Protein AF-A0A9P8JXH3-F1 (afdb_monomer_lite)

Organism: Aureobasidium melanogenum (NCBI:txid46634)

Secondary structure (DSSP, 8-state):
-PPPPPPPPPPGGGT---TT-PPPPP--STT---S----------------SS----HHHHHHHHHHS----S------------------TT-------PPPPPPTT--HHHHHHHHHHHS-GGG---TTTTTS-TT------HHHHHHHHHHHHHHHHHHHHHHHHHHHHHHHHHHHHHHHHHH-TT------S-------TT---S---HHHHHHHHS-PPPPTT-S-SSPPP-SSPPPPS---GGG------S--GGG-SHHHHHHHHHHHHHHHHHHHHHHHHHHT-

Foldseek 3Di:
DDDDDDDDDDDPVVVPDDPVDDDDDDDDDPPPPPPDDDDDPDDDDPPPPPPPDDPDPPVVVVVVVVVDDDDDPDDDDDDDDDDDDDDDPDPPPPPPPPPPPQDDDDVPDDPVVSVVVNVVSPPCVPVPPPPPPPPDVPDDDDDDPVRVVVVVVVVVVVVVVVVVVVVVVVVVVVVVVVVVVVCVVQNPPPPDDPPDDPPPPDDPPDDPDPCPVVVVVVVVDDDPQDPPNPDPDDDDDPDDDDDPDDPPPPPDLQQDPQDPVCDDSVSSSVVSVVVVVVVVVVVVVVCVVVPD

pLDDT: mean 71.61, std 16.85, range [36.94, 96.75]

Structure (mmCIF, N/CA/C/O backbone)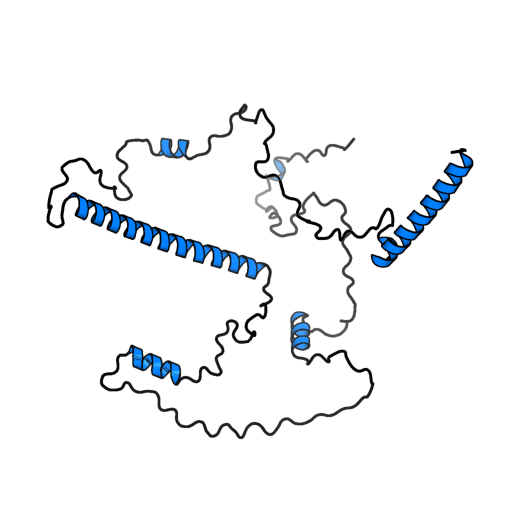:
data_AF-A0A9P8JXH3-F1
#
_entry.id   AF-A0A9P8JXH3-F1
#
loop_
_atom_site.group_PDB
_atom_site.id
_atom_site.type_symbol
_atom_site.label_atom_id
_atom_site.label_alt_id
_atom_site.label_comp_id
_atom_site.label_asym_id
_atom_site.label_entity_id
_atom_site.label_seq_id
_atom_site.pdbx_PDB_ins_code
_atom_site.Cartn_x
_atom_site.Cartn_y
_atom_site.Cartn_z
_atom_site.occupancy
_atom_site.B_iso_or_equiv
_atom_site.auth_seq_id
_atom_site.auth_comp_id
_atom_site.auth_asym_id
_atom_site.auth_atom_id
_atom_site.pdbx_PDB_model_num
ATOM 1 N N . MET A 1 1 ? -34.124 24.855 6.408 1.00 51.47 1 MET A N 1
ATOM 2 C CA . MET A 1 1 ? -33.570 24.903 5.033 1.00 51.47 1 MET A CA 1
ATOM 3 C C . MET A 1 1 ? -32.143 25.421 5.117 1.00 51.47 1 MET A C 1
ATOM 5 O O . MET A 1 1 ? -31.941 26.391 5.839 1.00 51.47 1 MET A O 1
ATOM 9 N N . PRO A 1 2 ? -31.148 24.783 4.482 1.00 60.25 2 PRO A N 1
ATOM 10 C CA . PRO A 1 2 ? -29.769 25.248 4.579 1.00 60.25 2 PRO A CA 1
ATOM 11 C C . PRO A 1 2 ? -29.615 26.565 3.807 1.00 60.25 2 PRO A C 1
ATOM 13 O O . PRO A 1 2 ? -30.020 26.666 2.648 1.00 60.25 2 PRO A O 1
ATOM 16 N N . HIS A 1 3 ? -29.059 27.584 4.461 1.00 58.34 3 HIS A N 1
ATOM 17 C CA . HIS A 1 3 ? -28.807 28.887 3.848 1.00 58.34 3 HIS A CA 1
ATOM 18 C C . HIS A 1 3 ? -27.734 28.755 2.754 1.00 58.34 3 HIS A C 1
ATOM 20 O O . HIS A 1 3 ? -26.642 28.247 3.004 1.00 58.34 3 HIS A O 1
ATOM 26 N N . LYS A 1 4 ? -28.028 29.221 1.533 1.00 69.62 4 LYS A N 1
ATOM 27 C CA . LYS A 1 4 ? -27.034 29.306 0.450 1.00 69.62 4 LYS A CA 1
ATOM 28 C C . LYS A 1 4 ? -26.014 30.399 0.776 1.00 69.62 4 LYS A C 1
ATOM 30 O O . LYS A 1 4 ? -26.376 31.569 0.875 1.00 69.62 4 LYS A O 1
ATOM 35 N N . HIS A 1 5 ? -24.739 30.033 0.872 1.00 75.38 5 HIS A N 1
ATOM 36 C CA . HIS A 1 5 ? -23.645 31.001 0.887 1.00 75.38 5 HIS A CA 1
ATOM 37 C C . HIS A 1 5 ? -23.497 31.635 -0.501 1.00 75.38 5 HIS A C 1
ATOM 39 O O . HIS A 1 5 ? -23.351 30.924 -1.498 1.00 75.38 5 HIS A O 1
ATOM 45 N N . ARG A 1 6 ? -23.522 32.970 -0.572 1.00 66.31 6 ARG A N 1
ATOM 46 C CA . ARG A 1 6 ? -23.110 33.716 -1.768 1.00 66.31 6 ARG A CA 1
ATOM 47 C C . ARG A 1 6 ? -21.602 33.957 -1.686 1.00 66.31 6 ARG A C 1
ATOM 49 O O . ARG A 1 6 ? -21.101 34.326 -0.625 1.00 66.31 6 ARG A O 1
ATOM 56 N N . ARG A 1 7 ? -20.873 33.684 -2.774 1.00 71.06 7 ARG A N 1
ATOM 57 C CA . ARG A 1 7 ? -19.449 34.044 -2.869 1.00 71.06 7 ARG A CA 1
ATOM 58 C C . ARG A 1 7 ? -19.348 35.569 -2.891 1.00 71.06 7 ARG A C 1
ATOM 60 O O . ARG A 1 7 ? -20.243 36.222 -3.415 1.00 71.06 7 ARG A O 1
ATOM 67 N N . LYS A 1 8 ? -18.294 36.112 -2.284 1.00 73.00 8 LYS A N 1
ATOM 68 C CA . LYS A 1 8 ? -18.008 37.547 -2.324 1.00 73.00 8 LYS A CA 1
ATOM 69 C C . LYS A 1 8 ? -17.613 37.906 -3.757 1.00 73.00 8 LYS A C 1
ATOM 71 O O . LYS A 1 8 ? -16.739 37.237 -4.310 1.00 73.00 8 LYS A O 1
ATOM 76 N N . ASP A 1 9 ? -18.287 38.889 -4.343 1.00 67.00 9 ASP A N 1
ATOM 77 C CA . ASP A 1 9 ? -17.974 39.359 -5.689 1.00 67.00 9 ASP A CA 1
ATOM 78 C C . ASP A 1 9 ? -16.576 39.987 -5.688 1.00 67.00 9 ASP A C 1
ATOM 80 O O . ASP A 1 9 ? -16.195 40.688 -4.747 1.00 67.00 9 ASP A O 1
ATOM 84 N N . ILE A 1 10 ? -15.783 39.635 -6.696 1.00 73.00 10 ILE A N 1
ATOM 85 C CA . ILE A 1 10 ? -14.397 40.075 -6.834 1.00 73.00 10 ILE A CA 1
ATOM 86 C C . ILE A 1 10 ? -14.429 41.415 -7.570 1.00 73.00 10 ILE A C 1
ATOM 88 O O . ILE A 1 10 ? -14.921 41.472 -8.697 1.00 73.00 10 ILE A O 1
ATOM 92 N N . ASN A 1 11 ? -13.924 42.479 -6.944 1.00 75.44 11 ASN A N 1
ATOM 93 C CA . ASN A 1 11 ? -13.901 43.807 -7.553 1.00 75.44 11 ASN A CA 1
ATOM 94 C C . ASN A 1 11 ? -12.630 43.979 -8.395 1.00 75.44 11 ASN A C 1
ATOM 96 O O . ASN A 1 11 ? -11.561 43.499 -8.025 1.00 75.44 11 ASN A O 1
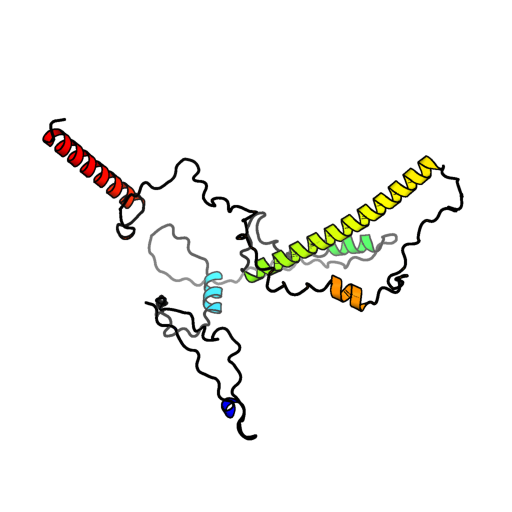ATOM 100 N N . ALA A 1 12 ? -12.728 44.683 -9.527 1.00 70.88 12 ALA A N 1
ATOM 101 C CA . ALA A 1 12 ? -11.587 44.922 -10.419 1.00 70.88 12 ALA A CA 1
ATOM 102 C C . ALA A 1 12 ? -10.461 45.733 -9.745 1.00 70.88 12 ALA A C 1
ATOM 104 O O . ALA A 1 12 ? -9.286 45.555 -10.068 1.00 70.88 12 ALA A O 1
ATOM 105 N N . ASP A 1 13 ? -10.813 46.559 -8.759 1.00 72.25 13 ASP A N 1
ATOM 106 C CA . ASP A 1 13 ? -9.869 47.366 -7.982 1.00 72.25 13 ASP A CA 1
ATOM 107 C C . ASP A 1 13 ? -8.972 46.524 -7.059 1.00 72.25 13 ASP A C 1
ATOM 109 O O . ASP A 1 13 ? -7.884 46.969 -6.702 1.00 72.25 13 ASP A O 1
ATOM 113 N N . ASP A 1 14 ? -9.356 45.277 -6.743 1.00 71.69 14 ASP A N 1
ATOM 114 C CA . ASP A 1 14 ? -8.515 44.356 -5.963 1.00 71.69 14 ASP A CA 1
ATOM 115 C C . ASP A 1 14 ? -7.238 43.948 -6.731 1.00 71.69 14 ASP A C 1
ATOM 117 O O . ASP A 1 14 ? -6.270 43.474 -6.128 1.00 71.69 14 ASP A O 1
ATOM 121 N N . PHE A 1 15 ? -7.221 44.136 -8.058 1.00 73.06 15 PHE A N 1
ATOM 122 C CA . PHE A 1 15 ? -6.098 43.792 -8.937 1.00 73.06 15 PHE A CA 1
ATOM 123 C C . PHE A 1 15 ? -5.310 45.007 -9.446 1.00 73.06 15 PHE A C 1
ATOM 125 O O . PHE A 1 15 ? -4.194 44.832 -9.934 1.00 73.06 15 PHE A O 1
ATOM 132 N N . ASN A 1 16 ? -5.836 46.226 -9.295 1.00 79.25 16 ASN A N 1
ATOM 133 C CA . ASN A 1 16 ? -5.167 47.468 -9.694 1.00 79.25 16 ASN A CA 1
ATOM 134 C C . ASN A 1 16 ? -4.404 48.083 -8.512 1.00 79.25 16 ASN A C 1
ATOM 136 O O . ASN A 1 16 ? -4.711 49.180 -8.044 1.00 79.25 16 ASN A O 1
ATOM 140 N N . LEU A 1 17 ? -3.397 47.366 -8.007 1.00 78.00 17 LEU A N 1
ATOM 141 C CA . LEU A 1 17 ? -2.507 47.920 -6.986 1.00 78.00 17 LEU A CA 1
ATOM 142 C C . LEU A 1 17 ? -1.544 48.947 -7.613 1.00 78.00 17 LEU A C 1
ATOM 144 O O . LEU A 1 17 ? -1.039 48.714 -8.715 1.00 78.00 17 LEU A O 1
ATOM 148 N N . PRO A 1 18 ? -1.255 50.074 -6.931 1.00 83.56 18 PRO A N 1
ATOM 149 C CA . PRO A 1 18 ? -0.260 51.027 -7.406 1.00 83.56 18 PRO A CA 1
ATOM 150 C C . PRO A 1 18 ? 1.116 50.349 -7.499 1.00 83.56 18 PRO A C 1
ATOM 152 O O . PRO A 1 18 ? 1.387 49.417 -6.743 1.00 83.56 18 PRO A O 1
ATOM 155 N N . PRO A 1 19 ? 2.032 50.833 -8.354 1.00 79.62 19 PRO A N 1
ATOM 156 C CA . PRO A 1 19 ? 3.337 50.197 -8.582 1.00 79.62 19 PRO A CA 1
ATOM 157 C C . PRO A 1 19 ? 4.225 50.111 -7.327 1.00 79.62 19 PRO A C 1
ATOM 159 O O . PRO A 1 19 ? 5.214 49.384 -7.313 1.00 79.62 19 PRO A O 1
ATOM 162 N N . THR A 1 20 ? 3.878 50.836 -6.261 1.00 82.38 20 THR A N 1
ATOM 163 C CA . THR A 1 20 ? 4.535 50.786 -4.949 1.00 82.38 20 THR A CA 1
ATOM 164 C C . THR A 1 20 ? 3.971 49.706 -4.015 1.00 82.38 20 THR A C 1
ATOM 166 O O . THR A 1 20 ? 4.609 49.376 -3.016 1.00 82.38 20 THR A O 1
ATOM 169 N N . ALA A 1 21 ? 2.800 49.136 -4.314 1.00 79.88 21 ALA A N 1
ATOM 170 C CA . ALA A 1 21 ? 2.132 48.128 -3.499 1.00 79.88 21 ALA A CA 1
ATOM 171 C C . ALA A 1 21 ? 2.222 46.746 -4.162 1.00 79.88 21 ALA A C 1
ATOM 173 O O . ALA A 1 21 ? 1.583 46.464 -5.171 1.00 79.88 21 ALA A O 1
ATOM 174 N N . VAL A 1 22 ? 3.004 45.850 -3.560 1.00 78.25 22 VAL A N 1
ATOM 175 C CA . VAL A 1 22 ? 3.153 44.468 -4.033 1.00 78.25 22 VAL A CA 1
ATOM 176 C C . VAL A 1 22 ? 2.100 43.577 -3.370 1.00 78.25 22 VAL A C 1
ATOM 178 O O . VAL A 1 22 ? 1.968 43.561 -2.143 1.00 78.25 22 VAL A O 1
ATOM 181 N N . ALA A 1 23 ? 1.356 42.810 -4.171 1.00 78.06 23 ALA A N 1
ATOM 182 C CA . ALA A 1 23 ? 0.373 41.854 -3.666 1.00 78.06 23 ALA A CA 1
ATOM 183 C C . ALA A 1 23 ? 1.033 40.772 -2.789 1.00 78.06 23 ALA A C 1
ATOM 185 O O . ALA A 1 23 ? 2.103 40.247 -3.105 1.00 78.06 23 ALA A O 1
ATOM 186 N N . LYS A 1 24 ? 0.374 40.397 -1.684 1.00 75.88 24 LYS A N 1
ATOM 187 C CA . LYS A 1 24 ? 0.846 39.304 -0.821 1.00 75.88 24 LYS A CA 1
ATOM 188 C C . LYS A 1 24 ? 0.721 37.974 -1.564 1.00 75.88 24 LYS A C 1
ATOM 190 O O . LYS A 1 24 ? -0.357 37.636 -2.048 1.00 75.88 24 LYS A O 1
ATOM 195 N N . ALA A 1 25 ? 1.808 37.206 -1.613 1.00 80.25 25 ALA A N 1
ATOM 196 C CA . ALA A 1 25 ? 1.800 35.875 -2.208 1.00 80.25 25 ALA A CA 1
ATOM 197 C C . ALA A 1 25 ? 0.768 34.967 -1.514 1.00 80.25 25 ALA A C 1
ATOM 199 O O . ALA A 1 25 ? 0.627 34.981 -0.287 1.00 80.25 25 ALA A O 1
ATOM 200 N N . LEU A 1 26 ? 0.057 34.162 -2.306 1.00 71.69 26 LEU A N 1
ATOM 201 C CA . LEU A 1 26 ? -0.882 33.171 -1.786 1.00 71.69 26 LEU A CA 1
ATOM 202 C C . LEU A 1 26 ? -0.142 32.169 -0.880 1.00 71.69 26 LEU A C 1
ATOM 204 O O . LEU A 1 26 ? 0.988 31.783 -1.192 1.00 71.69 26 LEU A O 1
ATOM 208 N N . PRO A 1 27 ? -0.747 31.717 0.233 1.00 74.69 27 PRO A N 1
ATOM 209 C CA . PRO A 1 27 ? -0.092 30.781 1.137 1.00 74.69 27 PRO A CA 1
ATOM 210 C C . PRO A 1 27 ? 0.130 29.429 0.443 1.00 74.69 27 PRO A C 1
ATOM 212 O O . PRO A 1 27 ? -0.800 28.643 0.270 1.00 74.69 27 PRO A O 1
ATOM 215 N N . VAL A 1 28 ? 1.378 29.131 0.076 1.00 63.09 28 VAL A N 1
ATOM 216 C CA . VAL A 1 28 ? 1.782 27.821 -0.452 1.00 63.09 28 VAL A CA 1
ATOM 217 C C . VAL A 1 28 ? 2.234 26.937 0.711 1.00 63.09 28 VAL A C 1
ATOM 219 O O . VAL A 1 28 ? 3.328 27.086 1.248 1.00 63.09 28 VAL A O 1
ATOM 222 N N . GLY A 1 29 ? 1.369 26.020 1.146 1.00 64.69 29 GLY A N 1
ATOM 223 C CA . GLY A 1 29 ? 1.667 25.071 2.224 1.00 64.69 29 GLY A CA 1
ATOM 224 C C . GLY A 1 29 ? 0.415 24.558 2.935 1.00 64.69 29 GLY A C 1
ATOM 225 O O . GLY A 1 29 ? -0.683 25.050 2.704 1.00 64.69 29 GLY A O 1
ATOM 226 N N . LYS A 1 30 ? 0.577 23.569 3.828 1.00 58.31 30 LYS A N 1
ATOM 227 C CA . LYS A 1 30 ? -0.480 22.780 4.521 1.00 58.31 30 LYS A CA 1
ATOM 228 C C . LYS A 1 30 ? -1.507 23.583 5.345 1.00 58.31 30 LYS A C 1
ATOM 230 O O . LYS A 1 30 ? -2.377 22.986 5.971 1.00 58.31 30 LYS A O 1
ATOM 235 N N . ASN A 1 31 ? -1.404 24.906 5.328 1.00 54.22 31 ASN A N 1
ATOM 236 C CA . ASN A 1 31 ? -2.302 25.845 5.984 1.00 54.22 31 ASN A CA 1
ATOM 237 C C . ASN A 1 31 ? -3.054 26.707 4.957 1.00 54.22 31 ASN A C 1
ATOM 239 O O . ASN A 1 31 ? -3.524 27.787 5.306 1.00 54.22 31 ASN A O 1
ATOM 243 N N . ALA A 1 32 ? -3.171 26.257 3.701 1.00 57.50 32 ALA A N 1
ATOM 244 C CA . ALA A 1 32 ? -4.256 26.699 2.838 1.00 57.50 32 ALA A CA 1
ATOM 245 C C . ALA A 1 32 ? -5.547 26.401 3.605 1.00 57.50 32 ALA A C 1
ATOM 247 O O . ALA A 1 32 ? -5.910 25.239 3.776 1.00 57.50 32 ALA A O 1
ATOM 248 N N . GLN A 1 33 ? -6.143 27.444 4.187 1.00 54.25 33 GLN A N 1
ATOM 249 C CA . GLN A 1 33 ? -7.383 27.376 4.946 1.00 54.25 33 GLN A CA 1
ATOM 250 C C . GLN A 1 33 ? -8.431 26.744 4.036 1.00 54.25 33 GLN A C 1
ATOM 252 O O . GLN A 1 33 ? -9.024 27.397 3.180 1.00 54.25 33 GLN A O 1
ATOM 257 N N . THR A 1 34 ? -8.616 25.436 4.176 1.00 49.09 34 THR A N 1
ATOM 258 C CA . THR A 1 34 ? -9.747 24.745 3.593 1.00 49.09 34 THR A CA 1
ATOM 259 C C . THR A 1 34 ? -10.959 25.342 4.278 1.00 49.09 34 THR A C 1
ATOM 261 O O . THR A 1 34 ? -11.193 25.088 5.456 1.00 49.09 34 THR A O 1
ATOM 264 N N . VAL A 1 35 ? -11.742 26.118 3.535 1.00 55.19 35 VAL A N 1
ATOM 265 C CA . VAL A 1 35 ? -13.012 26.728 3.972 1.00 55.19 35 VAL A CA 1
ATOM 266 C C . VAL A 1 35 ? -14.077 25.665 4.336 1.00 55.19 35 VAL A C 1
ATOM 268 O O . VAL A 1 35 ? -15.220 25.980 4.636 1.00 55.19 35 VAL A O 1
ATOM 271 N N . PHE A 1 36 ? -13.684 24.388 4.341 1.00 51.28 36 PHE A N 1
ATOM 272 C CA . PHE A 1 36 ? -14.447 23.209 4.714 1.00 51.28 36 PHE A CA 1
ATOM 273 C C . PHE A 1 36 ? -13.730 22.426 5.822 1.00 51.28 36 PHE A C 1
ATOM 275 O O . PHE A 1 36 ? -13.232 21.327 5.594 1.00 51.28 36 PHE A O 1
ATOM 282 N N . THR A 1 37 ? -13.688 22.950 7.044 1.00 46.00 37 THR A N 1
ATOM 283 C CA . THR A 1 37 ? -13.647 22.073 8.222 1.00 46.00 37 THR A CA 1
ATOM 284 C C . THR A 1 37 ? -14.637 22.599 9.243 1.00 46.00 37 THR A C 1
ATOM 286 O O . THR A 1 37 ? -14.311 23.460 10.054 1.00 46.00 37 THR A O 1
ATOM 289 N N . SER A 1 38 ? -15.858 22.075 9.171 1.00 46.06 38 SER A N 1
ATOM 290 C CA . SER A 1 38 ? -16.802 22.076 10.283 1.00 46.06 38 SER A CA 1
ATOM 291 C C . SER A 1 38 ? -16.136 21.499 11.532 1.00 46.06 38 SER A C 1
ATOM 293 O O . SER A 1 38 ? -15.351 20.551 11.438 1.00 46.06 38 SER A O 1
ATOM 295 N N . ASP A 1 39 ? -16.479 22.073 12.678 1.00 48.59 39 ASP A N 1
ATOM 296 C CA . ASP A 1 39 ? -16.034 21.768 14.035 1.00 48.59 39 ASP A CA 1
ATOM 297 C C . ASP A 1 39 ? -15.790 20.279 14.335 1.00 48.59 39 ASP A C 1
ATOM 299 O O . ASP A 1 39 ? -16.631 19.549 14.857 1.00 48.59 39 ASP A O 1
ATOM 303 N N . GLY A 1 40 ? -14.570 19.825 14.058 1.00 46.69 40 GLY A N 1
ATOM 304 C CA . GLY A 1 40 ? -14.036 18.564 14.548 1.00 46.69 40 GLY A CA 1
ATOM 305 C C . GLY A 1 40 ? -13.139 18.840 15.744 1.00 46.69 40 GLY A C 1
ATOM 306 O O . GLY A 1 40 ? -12.004 19.284 15.567 1.00 46.69 40 GLY A O 1
ATOM 307 N N . LYS A 1 41 ? -13.637 18.575 16.960 1.00 51.50 41 LYS A N 1
ATOM 308 C CA . LYS A 1 41 ? -12.893 18.642 18.233 1.00 51.50 41 LYS A CA 1
ATOM 309 C C . LYS A 1 41 ? -11.452 18.136 18.059 1.00 51.50 41 LYS A C 1
ATOM 311 O O . LYS A 1 41 ? -11.202 16.930 18.005 1.00 51.50 41 LYS A O 1
ATOM 316 N N . LYS A 1 42 ? -10.483 19.057 18.011 1.00 53.12 42 LYS A N 1
ATOM 317 C CA . LYS A 1 42 ? -9.057 18.719 18.077 1.00 53.12 42 LYS A CA 1
ATOM 318 C C . LYS A 1 42 ? -8.797 18.095 19.446 1.00 53.12 42 LYS A C 1
ATOM 320 O O . LYS A 1 42 ? -8.851 18.781 20.465 1.00 53.12 42 LYS A O 1
ATOM 325 N N . LYS A 1 43 ? -8.518 16.787 19.480 1.00 50.56 43 LYS A N 1
ATOM 326 C CA . LYS A 1 43 ? -7.988 16.118 20.674 1.00 50.56 43 LYS A CA 1
ATOM 327 C C . LYS A 1 43 ? -6.726 16.866 21.106 1.00 50.56 43 LYS A C 1
ATOM 329 O O . LYS A 1 43 ? -5.724 16.854 20.391 1.00 50.56 43 LYS A O 1
ATOM 334 N N . ARG A 1 44 ? -6.793 17.529 22.262 1.00 53.09 44 ARG A N 1
ATOM 335 C CA . ARG A 1 44 ? 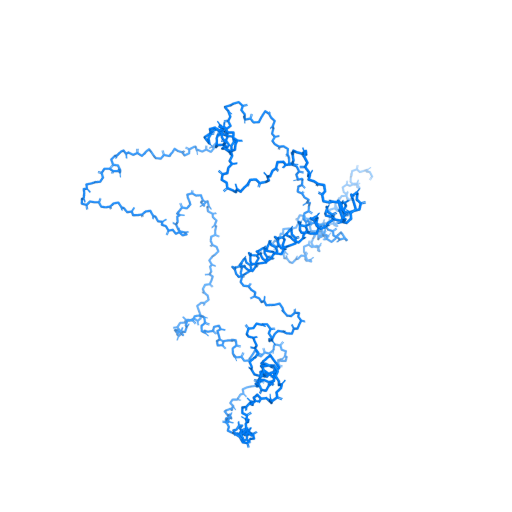-5.634 18.117 22.934 1.00 53.09 44 ARG A CA 1
ATOM 336 C C . ARG A 1 44 ? -4.600 17.009 23.122 1.00 53.09 44 ARG A C 1
ATOM 338 O O . ARG A 1 44 ? -4.873 16.019 23.797 1.00 53.09 44 ARG A O 1
ATOM 345 N N . LYS A 1 45 ? -3.422 17.157 22.511 1.00 54.53 45 LYS A N 1
ATOM 346 C CA . LYS A 1 45 ? -2.242 16.419 22.964 1.00 54.53 45 LYS A CA 1
ATOM 347 C C . LYS A 1 45 ? -2.001 16.881 24.395 1.00 54.53 45 LYS A C 1
ATOM 349 O O . LYS A 1 45 ? -1.683 18.043 24.609 1.00 54.53 45 LYS A O 1
ATOM 354 N N . THR A 1 46 ? -2.194 15.995 25.362 1.00 51.97 46 THR A N 1
ATOM 355 C CA . THR A 1 46 ? -1.676 16.197 26.712 1.00 51.97 46 THR A CA 1
ATOM 356 C C . THR A 1 46 ? -0.159 16.258 26.607 1.00 51.97 46 THR A C 1
ATOM 358 O O . THR A 1 46 ? 0.504 15.230 26.444 1.00 51.97 46 THR A O 1
ATOM 361 N N . GLU A 1 47 ? 0.385 17.467 26.639 1.00 51.47 47 GLU A N 1
ATOM 362 C CA . GLU A 1 47 ? 1.785 17.696 26.955 1.00 51.47 47 GLU A CA 1
ATOM 363 C C . GLU A 1 47 ? 1.975 17.239 28.402 1.00 51.47 47 GLU A C 1
ATOM 365 O O . GLU A 1 47 ? 1.564 17.902 29.352 1.00 51.47 47 GLU A O 1
ATOM 370 N N . LYS A 1 48 ? 2.510 16.026 28.582 1.00 55.16 48 LYS A N 1
ATOM 371 C CA . LYS A 1 48 ? 3.026 15.611 29.884 1.00 55.16 48 LYS A CA 1
ATOM 372 C C . LYS A 1 48 ? 4.257 16.473 30.145 1.00 55.16 48 LYS A C 1
ATOM 374 O O . LYS A 1 48 ? 5.337 16.189 29.632 1.00 55.16 48 LYS A O 1
ATOM 379 N N . ASN A 1 49 ? 4.050 17.548 30.896 1.00 48.06 49 ASN A N 1
ATOM 380 C CA . ASN A 1 49 ? 5.083 18.412 31.448 1.00 48.06 49 ASN A CA 1
ATOM 381 C C . ASN A 1 49 ? 5.991 17.595 32.381 1.00 48.06 49 ASN A C 1
ATOM 383 O O . ASN A 1 49 ? 5.751 17.526 33.580 1.00 48.06 49 ASN A O 1
ATOM 387 N N . ALA A 1 50 ? 7.016 16.956 31.819 1.00 55.47 50 ALA A N 1
ATOM 388 C CA . ALA A 1 50 ? 8.143 16.376 32.555 1.00 55.47 50 ALA A CA 1
ATOM 389 C C . ALA A 1 50 ? 9.499 16.857 32.000 1.00 55.47 50 ALA A C 1
ATOM 391 O O . ALA A 1 50 ? 10.539 16.310 32.336 1.00 55.47 50 ALA A O 1
ATOM 392 N N . TYR A 1 51 ? 9.490 17.879 31.141 1.00 57.88 51 TYR A N 1
ATOM 393 C CA . TYR A 1 51 ? 10.670 18.429 30.471 1.00 57.88 51 TYR A CA 1
ATOM 394 C C . TYR A 1 51 ? 10.810 19.908 30.848 1.00 57.88 51 TYR A C 1
ATOM 396 O O . TYR A 1 51 ? 10.614 20.799 30.031 1.00 57.88 51 TYR A O 1
ATOM 404 N N . LYS A 1 52 ? 11.044 20.184 32.135 1.00 54.94 52 LYS A N 1
ATOM 405 C CA . LYS A 1 52 ? 11.331 21.551 32.604 1.00 54.94 52 LYS A CA 1
ATOM 406 C C . LYS A 1 52 ? 12.828 21.855 32.723 1.00 54.94 52 LYS A C 1
ATOM 408 O O . LYS A 1 52 ? 13.150 22.984 33.059 1.00 54.94 52 LYS A O 1
ATOM 413 N N . PHE A 1 53 ? 13.724 20.903 32.442 1.00 58.69 53 PHE A N 1
ATOM 414 C CA . PHE A 1 53 ? 15.166 21.146 32.602 1.00 58.69 53 PHE A CA 1
ATOM 415 C C . PHE A 1 53 ? 16.105 20.348 31.687 1.00 58.69 53 PHE A C 1
ATOM 417 O O . PHE A 1 53 ? 17.312 20.373 31.894 1.00 58.69 53 PHE A O 1
ATOM 424 N N . ASP A 1 54 ? 15.589 19.636 30.688 1.00 65.12 54 ASP A N 1
ATOM 425 C CA . ASP A 1 54 ? 16.438 18.854 29.791 1.00 65.12 54 ASP A CA 1
ATOM 426 C C . ASP A 1 54 ? 16.315 19.456 28.383 1.00 65.12 54 ASP A C 1
ATOM 428 O O . ASP A 1 54 ? 15.281 19.341 27.738 1.00 65.12 54 ASP A O 1
ATOM 432 N N . ASP A 1 55 ? 17.330 20.192 27.929 1.00 76.75 55 ASP A N 1
ATOM 433 C CA . ASP A 1 55 ? 17.353 20.858 26.609 1.00 76.75 55 ASP A CA 1
ATOM 434 C C . ASP A 1 55 ? 17.757 19.883 25.483 1.00 76.75 55 ASP A C 1
ATOM 436 O O . ASP A 1 55 ? 18.172 20.246 24.382 1.00 76.75 55 ASP A O 1
ATOM 440 N N . THR A 1 56 ? 17.680 18.579 25.757 1.00 79.38 56 THR A N 1
ATOM 441 C CA . THR A 1 56 ? 18.030 17.559 24.779 1.00 79.38 56 THR A CA 1
ATOM 442 C C . THR A 1 56 ? 16.929 17.427 23.721 1.00 79.38 56 THR A C 1
ATOM 444 O O . THR A 1 56 ? 15.765 17.151 24.041 1.00 79.38 56 THR A O 1
ATOM 447 N N . PRO A 1 57 ? 17.254 17.560 22.418 1.00 84.19 57 PRO A N 1
ATOM 448 C CA . PRO A 1 57 ? 16.266 17.392 21.366 1.00 84.19 57 PRO A CA 1
ATOM 449 C C . PRO A 1 57 ? 15.670 15.983 21.425 1.00 84.19 57 PRO A C 1
ATOM 451 O O . PRO A 1 57 ? 16.372 14.982 21.557 1.00 84.19 57 PRO A O 1
ATOM 454 N N . LYS A 1 58 ? 14.348 15.881 21.262 1.00 81.38 58 LYS A N 1
ATOM 455 C CA . LYS A 1 58 ? 13.573 14.632 21.400 1.00 81.38 58 LYS A CA 1
ATOM 456 C C . LYS A 1 58 ? 14.125 13.441 20.603 1.00 81.38 58 LYS A C 1
ATOM 458 O O . LYS A 1 58 ? 13.963 12.289 21.006 1.00 81.38 58 LYS A O 1
ATOM 463 N N . ALA A 1 59 ? 14.745 13.705 19.455 1.00 80.62 59 ALA A N 1
ATOM 464 C CA . ALA A 1 59 ? 15.399 12.679 18.647 1.00 80.62 59 ALA A CA 1
ATOM 465 C C . ALA A 1 59 ? 16.601 12.049 19.374 1.00 80.62 59 ALA A C 1
ATOM 467 O O . ALA A 1 59 ? 16.764 10.830 19.327 1.00 80.62 59 ALA A O 1
ATOM 468 N N . PHE A 1 60 ? 17.383 12.858 20.090 1.00 85.62 60 PHE A N 1
ATOM 469 C CA . PHE A 1 60 ? 18.529 12.427 20.882 1.00 85.62 60 PHE A CA 1
ATOM 470 C C . PHE A 1 60 ? 18.096 11.653 22.132 1.00 85.62 60 PHE A C 1
ATOM 472 O O . PHE A 1 60 ? 18.598 10.558 22.365 1.00 85.62 60 PHE A O 1
ATOM 479 N N . ALA A 1 61 ? 17.076 12.121 22.860 1.00 84.19 61 ALA A N 1
ATOM 480 C CA . ALA A 1 61 ? 16.511 11.378 23.993 1.00 84.19 61 ALA A CA 1
ATOM 481 C C . ALA A 1 61 ? 16.014 9.977 23.578 1.00 84.19 61 ALA A C 1
ATOM 483 O O . ALA A 1 61 ? 16.267 8.976 24.250 1.00 84.19 61 ALA A O 1
ATOM 484 N N . ARG A 1 62 ? 15.368 9.880 22.407 1.00 84.56 62 ARG A N 1
ATOM 485 C CA . ARG A 1 62 ? 14.915 8.602 21.836 1.00 84.56 62 ARG A CA 1
ATOM 486 C C . ARG A 1 62 ? 16.073 7.707 21.382 1.00 84.56 62 ARG A C 1
ATOM 488 O O . ARG A 1 62 ? 15.945 6.486 21.440 1.00 84.56 62 ARG A O 1
ATOM 495 N N . LEU A 1 63 ? 17.174 8.294 20.911 1.00 87.69 63 LEU A N 1
ATOM 496 C CA . LEU A 1 63 ? 18.393 7.567 20.554 1.00 87.69 63 LEU A CA 1
ATOM 497 C C . LEU A 1 63 ? 19.072 6.999 21.806 1.00 87.69 63 LEU A C 1
ATOM 499 O O . LEU A 1 63 ? 19.378 5.809 21.833 1.00 87.69 63 LEU A O 1
ATOM 503 N N . MET A 1 64 ? 19.214 7.811 22.855 1.00 86.81 64 MET A N 1
ATOM 504 C CA . MET A 1 64 ? 19.789 7.396 24.136 1.00 86.81 64 MET A CA 1
ATOM 505 C C . MET A 1 64 ? 18.961 6.285 24.788 1.00 86.81 64 MET A C 1
ATOM 507 O O . MET A 1 64 ? 19.519 5.261 25.164 1.00 86.81 64 MET A O 1
ATOM 511 N N . GLN A 1 65 ? 17.627 6.393 24.805 1.00 83.25 65 GLN A N 1
ATOM 512 C CA . GLN A 1 65 ? 16.737 5.318 25.277 1.00 83.25 65 GLN A CA 1
ATOM 513 C C . GLN A 1 65 ? 16.869 4.003 24.494 1.00 83.25 65 GLN A C 1
ATOM 515 O O . GLN A 1 65 ? 16.485 2.952 24.996 1.00 83.25 65 GLN A O 1
ATOM 520 N N . ARG A 1 66 ? 17.373 4.046 23.255 1.00 81.38 66 ARG A N 1
ATOM 521 C CA . ARG A 1 66 ? 17.632 2.848 22.444 1.00 81.38 66 ARG A CA 1
ATOM 522 C C . ARG A 1 66 ? 18.978 2.203 22.755 1.00 81.38 66 ARG A C 1
ATOM 524 O O . ARG A 1 66 ? 19.127 1.018 22.486 1.00 81.38 66 ARG A O 1
ATOM 531 N N . GLN A 1 67 ? 19.935 2.984 23.253 1.00 79.31 67 GLN A N 1
ATOM 532 C CA . GLN A 1 67 ? 21.254 2.503 23.664 1.00 79.31 67 GLN A CA 1
ATOM 533 C C . GLN A 1 67 ? 21.272 2.014 25.115 1.00 79.31 67 GLN A C 1
ATOM 535 O O . GLN A 1 67 ? 22.112 1.189 25.457 1.00 79.31 67 GLN A O 1
ATOM 540 N N . GLN A 1 68 ? 20.351 2.490 25.959 1.00 77.06 68 GLN A N 1
ATOM 541 C CA . GLN A 1 68 ? 20.184 1.943 27.303 1.00 77.06 68 GLN A CA 1
ATOM 542 C C . GLN A 1 68 ? 19.609 0.515 27.224 1.00 77.06 68 GLN A C 1
ATOM 544 O O . GLN A 1 68 ? 18.621 0.303 26.509 1.00 77.06 68 GLN A O 1
ATOM 549 N N . PRO A 1 69 ? 20.189 -0.468 27.938 1.00 67.19 69 PRO A N 1
ATOM 550 C CA . PRO A 1 69 ? 19.629 -1.811 28.003 1.00 67.19 69 PRO A CA 1
ATOM 551 C C . PRO A 1 69 ? 18.245 -1.731 28.653 1.00 67.19 69 PRO A C 1
ATOM 553 O O . PRO A 1 69 ? 18.091 -1.228 29.764 1.00 67.19 69 PRO A O 1
ATOM 556 N N . LYS A 1 70 ? 17.210 -2.184 27.940 1.00 65.38 70 LYS A N 1
ATOM 557 C CA . LYS A 1 70 ? 15.860 -2.273 28.504 1.00 65.38 70 LYS A CA 1
ATOM 558 C C . LYS A 1 70 ? 15.865 -3.373 29.562 1.00 65.38 70 LYS A C 1
ATOM 560 O O . LYS A 1 70 ? 16.026 -4.537 29.210 1.00 65.38 70 LYS A O 1
ATOM 565 N N . SER A 1 71 ? 15.668 -3.006 30.824 1.00 59.38 71 SER A N 1
ATOM 566 C CA . SER A 1 71 ? 15.293 -3.956 31.870 1.00 59.38 71 SER A CA 1
ATOM 567 C C . SER A 1 71 ? 13.983 -4.630 31.457 1.00 59.38 71 SER A C 1
ATOM 569 O O . SER A 1 71 ? 12.988 -3.948 31.187 1.00 59.38 71 SER A O 1
ATOM 571 N N . THR A 1 72 ? 13.994 -5.951 31.345 1.00 57.22 72 THR A N 1
ATOM 572 C CA . THR A 1 72 ? 12.800 -6.772 31.142 1.00 57.22 72 THR A CA 1
ATOM 573 C C . THR A 1 72 ? 11.878 -6.629 32.356 1.00 57.22 72 THR A C 1
ATOM 575 O O . THR A 1 72 ? 12.374 -6.697 33.477 1.00 57.22 72 THR A O 1
ATOM 578 N N . PRO A 1 73 ? 10.564 -6.399 32.182 1.00 52.34 73 PRO A N 1
ATOM 579 C CA . PRO A 1 73 ? 9.613 -6.444 33.287 1.00 52.34 73 PRO A CA 1
ATOM 580 C C . PRO A 1 73 ? 9.247 -7.903 33.581 1.00 52.34 73 PRO A C 1
ATOM 582 O O . PRO A 1 73 ? 8.235 -8.399 33.098 1.00 52.34 73 PRO A O 1
ATOM 585 N N . ASP A 1 74 ? 10.111 -8.583 34.320 1.00 48.41 74 ASP A N 1
ATOM 586 C CA . ASP A 1 74 ? 9.770 -9.766 35.105 1.00 48.41 74 ASP A CA 1
ATOM 587 C C . ASP A 1 74 ? 10.726 -9.795 36.303 1.00 48.41 74 ASP A C 1
ATOM 589 O O . ASP A 1 74 ? 11.885 -9.406 36.158 1.00 48.41 74 ASP A O 1
ATOM 593 N N . ASP A 1 75 ? 10.208 -10.177 37.462 1.00 40.44 75 ASP A N 1
ATOM 594 C CA . ASP A 1 75 ? 10.814 -10.120 38.801 1.00 40.44 75 ASP A CA 1
ATOM 595 C C . ASP A 1 75 ? 10.819 -8.751 39.498 1.00 40.44 75 ASP A C 1
ATOM 597 O O . ASP A 1 75 ? 11.702 -7.895 39.372 1.00 40.44 75 ASP A O 1
ATOM 601 N N . GLY A 1 76 ? 9.788 -8.569 40.323 1.00 46.94 76 GLY A N 1
ATOM 602 C CA . GLY A 1 76 ? 9.824 -7.611 41.408 1.00 46.94 76 GLY A CA 1
ATOM 603 C C . GLY A 1 76 ? 10.765 -8.099 42.500 1.00 46.94 76 GLY A C 1
ATOM 604 O O . GLY A 1 76 ? 10.493 -9.112 43.120 1.00 46.94 76 GLY A O 1
ATOM 605 N N . GLU A 1 77 ? 11.815 -7.333 42.777 1.00 38.38 77 GLU A N 1
ATOM 606 C CA . GLU A 1 77 ? 12.296 -7.081 44.133 1.00 38.38 77 GLU A CA 1
ATOM 607 C C . GLU A 1 77 ? 13.296 -5.923 44.118 1.00 38.38 77 GLU A C 1
ATOM 609 O O . GLU A 1 77 ? 14.173 -5.792 43.264 1.00 38.38 77 GLU A O 1
ATOM 614 N N . SER A 1 78 ? 13.101 -5.012 45.061 1.00 45.22 78 SER A N 1
ATOM 615 C CA . SER A 1 78 ? 13.934 -3.841 45.274 1.00 45.22 78 SER A CA 1
ATOM 616 C C . SER A 1 78 ? 15.338 -4.248 45.722 1.00 45.22 78 SER A C 1
ATOM 618 O O . SER A 1 78 ? 15.486 -5.121 46.573 1.00 45.22 78 SER A O 1
ATOM 620 N N . LYS A 1 79 ? 16.367 -3.546 45.228 1.00 42.09 79 LYS A N 1
ATOM 621 C CA . LYS A 1 79 ? 17.461 -3.010 46.058 1.00 42.09 79 LYS A CA 1
ATOM 622 C C . LYS A 1 79 ? 18.403 -2.103 45.267 1.00 42.09 79 LYS A C 1
ATOM 624 O O . LYS A 1 79 ? 18.863 -2.382 44.167 1.00 42.09 79 LYS A O 1
ATOM 629 N N . THR A 1 80 ? 18.666 -0.985 45.919 1.00 39.56 80 THR A N 1
ATOM 630 C CA . THR A 1 80 ? 19.736 -0.011 45.732 1.00 39.56 80 THR A CA 1
ATOM 631 C C . THR A 1 80 ? 21.128 -0.644 45.616 1.00 39.56 80 THR A C 1
ATOM 633 O O . THR A 1 80 ? 21.415 -1.569 46.370 1.00 39.56 80 THR A O 1
ATOM 636 N N . ALA A 1 81 ? 22.007 -0.058 44.789 1.00 37.75 81 ALA A N 1
ATOM 637 C CA . ALA A 1 81 ? 23.392 0.343 45.119 1.00 37.75 81 ALA A CA 1
ATOM 638 C C . ALA A 1 81 ? 24.349 0.283 43.906 1.00 37.75 81 ALA A C 1
ATOM 640 O O . ALA A 1 81 ? 24.580 -0.754 43.294 1.00 37.75 81 ALA A O 1
ATOM 641 N N . THR A 1 82 ? 24.920 1.449 43.600 1.00 44.81 82 THR A N 1
ATOM 642 C CA . THR A 1 82 ? 26.324 1.695 43.221 1.00 44.81 82 THR A CA 1
ATOM 643 C C . THR A 1 82 ? 27.233 0.496 42.885 1.00 44.81 82 THR A C 1
ATOM 645 O O . THR A 1 82 ? 27.641 -0.248 43.771 1.00 44.81 82 THR A O 1
ATOM 648 N N . LYS A 1 83 ? 27.782 0.470 41.654 1.00 38.59 83 LYS A N 1
ATOM 649 C CA . LYS A 1 83 ? 29.238 0.289 41.437 1.00 38.59 83 LYS A CA 1
ATOM 650 C C . LYS A 1 83 ? 29.692 0.566 39.999 1.00 38.59 83 LYS A C 1
ATOM 652 O O . LYS A 1 83 ? 29.325 -0.124 39.056 1.00 38.59 83 LYS A O 1
ATOM 657 N N . LYS A 1 84 ? 30.595 1.545 39.876 1.00 46.56 84 LYS A N 1
ATOM 658 C CA . LYS A 1 84 ? 31.560 1.687 38.777 1.00 46.56 84 LYS A CA 1
ATOM 659 C C . LYS A 1 84 ? 32.492 0.464 38.754 1.00 46.56 84 LYS A C 1
ATOM 661 O O . LYS A 1 84 ? 33.097 0.160 39.779 1.00 46.56 84 LYS A O 1
ATOM 666 N N . ARG A 1 85 ? 32.685 -0.157 37.586 1.00 45.44 85 ARG A N 1
ATOM 667 C CA . ARG A 1 85 ? 33.850 -0.996 37.225 1.00 45.44 85 ARG A CA 1
ATOM 668 C C . ARG A 1 85 ? 34.162 -0.716 35.748 1.00 45.44 85 ARG A C 1
ATOM 670 O O . ARG A 1 85 ? 33.306 -0.911 34.899 1.00 45.44 85 ARG A O 1
ATOM 677 N N . LYS A 1 86 ? 35.160 0.130 35.471 1.00 36.94 86 LYS A N 1
ATOM 678 C CA . LYS A 1 86 ? 36.558 -0.204 35.124 1.00 36.94 86 LYS A CA 1
ATOM 679 C C . LYS A 1 86 ? 36.624 -1.184 33.942 1.00 36.94 86 LYS A C 1
ATOM 681 O O . LYS A 1 86 ? 36.532 -2.388 34.125 1.00 36.94 86 LYS A O 1
ATOM 686 N N . ARG A 1 87 ? 36.747 -0.618 32.737 1.00 39.31 87 ARG A N 1
ATOM 687 C CA . ARG A 1 87 ? 36.961 -1.314 31.464 1.00 39.31 87 ARG A CA 1
ATOM 688 C C . ARG A 1 87 ? 38.428 -1.115 31.084 1.00 39.31 87 ARG A C 1
ATOM 690 O O . ARG A 1 87 ? 38.787 -0.112 30.478 1.00 39.31 87 ARG A O 1
ATOM 697 N N .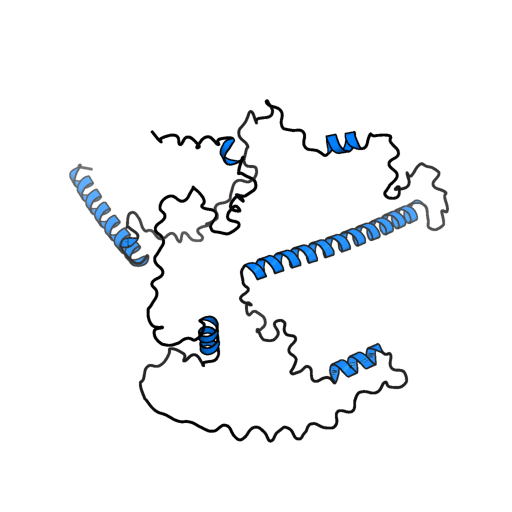 GLN A 1 88 ? 39.275 -2.016 31.551 1.00 42.53 88 GLN A N 1
ATOM 698 C CA . GLN A 1 88 ? 40.670 -2.157 31.151 1.00 42.53 88 GLN A CA 1
ATOM 699 C C . GLN A 1 88 ? 40.925 -3.657 31.180 1.00 42.53 88 GLN A C 1
ATOM 701 O O . GLN A 1 88 ? 40.712 -4.242 32.232 1.00 42.53 88 GLN A O 1
ATOM 706 N N . GLU A 1 89 ? 41.315 -4.198 30.022 1.00 41.12 89 GLU A N 1
ATOM 707 C CA . GLU A 1 89 ? 41.577 -5.611 29.669 1.00 41.12 89 GLU A CA 1
ATOM 708 C C . GLU A 1 89 ? 40.639 -6.085 28.553 1.00 41.12 89 GLU A C 1
ATOM 710 O O . GLU A 1 89 ? 39.693 -6.805 28.800 1.00 41.12 89 GLU A O 1
ATOM 715 N N . ASP A 1 90 ? 40.885 -5.581 27.335 1.00 37.81 90 ASP A N 1
ATOM 716 C CA . ASP A 1 90 ? 40.492 -6.191 26.044 1.00 37.81 90 ASP A CA 1
ATOM 717 C C . ASP A 1 90 ? 41.283 -5.521 24.889 1.00 37.81 90 ASP A C 1
ATOM 719 O O . ASP A 1 90 ? 40.762 -5.199 23.823 1.00 37.81 90 ASP A O 1
ATOM 723 N N . ILE A 1 91 ? 42.570 -5.212 25.117 1.00 45.62 91 ILE A N 1
ATOM 724 C CA . ILE A 1 91 ? 43.473 -4.649 24.084 1.00 45.62 91 ILE A CA 1
ATOM 725 C C . ILE A 1 91 ? 44.618 -5.623 23.734 1.00 45.62 91 ILE A C 1
ATOM 727 O O . ILE A 1 91 ? 45.366 -5.388 22.792 1.00 45.62 91 ILE A O 1
ATOM 731 N N . LYS A 1 92 ? 44.720 -6.783 24.394 1.00 41.12 92 LYS A N 1
ATOM 732 C CA . LYS A 1 92 ? 45.802 -7.759 24.164 1.00 41.12 92 LYS A CA 1
ATOM 733 C C . LYS A 1 92 ? 45.397 -8.989 23.336 1.00 41.12 92 LYS A C 1
ATOM 735 O O . LYS A 1 92 ? 45.856 -10.086 23.606 1.00 41.12 92 LYS A O 1
ATOM 740 N N . GLU A 1 93 ? 44.608 -8.796 22.280 1.00 43.19 93 GLU A N 1
ATOM 741 C CA . GLU A 1 93 ? 44.450 -9.792 21.196 1.00 43.19 93 GLU A CA 1
ATOM 742 C C . GLU A 1 93 ? 44.500 -9.153 19.792 1.00 43.19 93 GLU A C 1
ATOM 744 O O . GLU A 1 93 ? 43.866 -9.603 18.842 1.00 43.19 93 GLU A O 1
A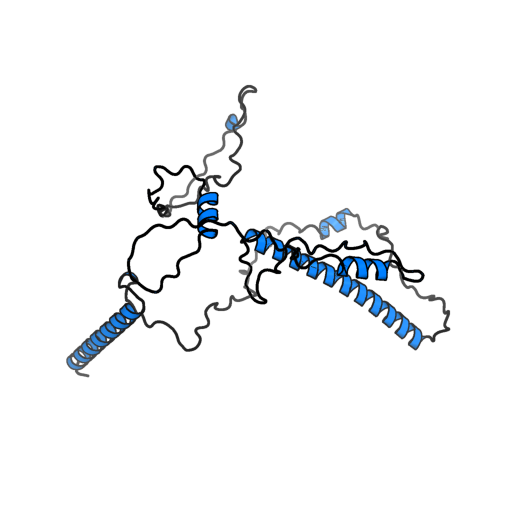TOM 749 N N . LYS A 1 94 ? 45.293 -8.086 19.626 1.00 42.81 94 LYS A N 1
ATOM 750 C CA . LYS A 1 94 ? 45.555 -7.455 18.315 1.00 42.81 94 LYS A CA 1
ATOM 751 C C . LYS A 1 94 ? 46.992 -7.616 17.809 1.00 42.81 94 LYS A C 1
ATOM 753 O O . LYS A 1 94 ? 47.425 -6.856 16.955 1.00 42.81 94 LYS A O 1
ATOM 758 N N . GLU A 1 95 ? 47.709 -8.641 18.264 1.00 44.66 95 GLU A N 1
ATOM 759 C CA . GLU A 1 95 ? 49.090 -8.923 17.823 1.00 44.66 95 GLU A CA 1
ATOM 760 C C . GLU A 1 95 ? 49.245 -10.289 17.133 1.00 44.66 95 GLU A C 1
ATOM 762 O O . GLU A 1 95 ? 50.288 -10.932 17.188 1.00 44.66 95 GLU A O 1
ATOM 767 N N . LYS A 1 96 ? 48.205 -10.737 16.420 1.00 47.06 96 LYS A N 1
ATOM 768 C CA . LYS A 1 96 ? 48.328 -11.784 15.387 1.00 47.06 96 LYS A CA 1
ATOM 769 C C . LYS A 1 96 ? 47.782 -11.334 14.028 1.00 47.06 96 LYS A C 1
ATOM 771 O O . LYS A 1 96 ? 47.330 -12.155 13.233 1.00 47.06 96 LYS A O 1
ATOM 776 N N . ALA A 1 97 ? 47.863 -10.036 13.730 1.00 45.56 97 ALA A N 1
ATOM 777 C CA . ALA A 1 97 ? 47.782 -9.551 12.356 1.00 45.56 97 ALA A CA 1
ATOM 778 C C . ALA A 1 97 ? 49.099 -9.903 11.654 1.00 45.56 97 ALA A C 1
ATOM 780 O O . ALA A 1 97 ? 50.034 -9.110 11.587 1.00 45.56 97 ALA A O 1
ATOM 781 N N . LYS A 1 98 ? 49.176 -11.153 11.190 1.00 49.53 98 LYS A N 1
ATOM 782 C CA . LYS A 1 98 ? 50.154 -11.580 10.196 1.00 49.53 98 LYS A CA 1
ATOM 783 C C . LYS A 1 98 ? 50.142 -10.559 9.061 1.00 49.53 98 LYS A C 1
ATOM 785 O O . LYS A 1 98 ? 49.073 -10.134 8.626 1.00 49.53 98 LYS A O 1
ATOM 790 N N . THR A 1 99 ? 51.327 -10.201 8.597 1.00 53.41 99 THR A N 1
ATOM 791 C CA . THR A 1 99 ? 51.602 -9.683 7.260 1.00 53.41 99 THR A CA 1
ATOM 792 C C . THR A 1 99 ? 50.703 -10.380 6.230 1.00 53.41 99 THR A C 1
ATOM 794 O O . THR A 1 99 ? 51.017 -11.476 5.771 1.00 53.41 99 THR A O 1
ATOM 797 N N . MET A 1 100 ? 49.540 -9.803 5.913 1.00 57.72 100 MET A N 1
ATOM 798 C CA . MET A 1 100 ? 48.718 -10.289 4.810 1.00 57.72 100 MET A CA 1
ATOM 799 C C . MET A 1 100 ? 49.382 -9.778 3.542 1.00 57.72 100 MET A C 1
ATOM 801 O O . MET A 1 100 ? 49.219 -8.621 3.158 1.00 57.72 100 MET A O 1
ATOM 805 N N . GLU A 1 101 ? 50.226 -10.623 2.959 1.00 67.44 101 GLU A N 1
ATOM 806 C CA . GLU A 1 101 ? 50.811 -10.397 1.647 1.00 67.44 101 GLU A CA 1
ATOM 807 C C . GLU A 1 101 ? 49.677 -10.106 0.659 1.00 67.44 101 GLU A C 1
ATOM 809 O O . GLU A 1 101 ? 48.763 -10.914 0.488 1.00 67.44 101 GLU A O 1
ATOM 814 N N . MET A 1 102 ? 49.700 -8.927 0.034 1.00 70.31 102 MET A N 1
ATOM 815 C CA . MET A 1 102 ? 48.756 -8.603 -1.033 1.00 70.31 102 MET A CA 1
ATOM 816 C C . MET A 1 102 ? 48.838 -9.691 -2.116 1.00 70.31 102 MET A C 1
ATOM 818 O O . MET A 1 102 ? 49.949 -9.982 -2.576 1.00 70.31 102 MET A O 1
ATOM 822 N N . PRO A 1 103 ? 47.707 -10.286 -2.547 1.00 79.88 103 PRO A N 1
ATOM 823 C CA . PRO A 1 103 ? 47.724 -11.300 -3.590 1.00 79.88 103 PRO A CA 1
ATOM 824 C C . PRO A 1 103 ? 48.422 -10.760 -4.843 1.00 79.88 103 PRO A C 1
ATOM 826 O O . PRO A 1 103 ? 48.068 -9.695 -5.347 1.00 79.88 103 PRO A O 1
ATOM 829 N N . LYS A 1 104 ? 49.421 -11.491 -5.345 1.00 87.94 104 LYS A N 1
ATOM 830 C CA . LYS A 1 104 ? 50.048 -11.252 -6.655 1.00 87.94 104 LYS A CA 1
ATOM 831 C C . LYS A 1 104 ? 49.399 -12.158 -7.704 1.00 87.94 104 LYS A C 1
ATOM 833 O O . LYS A 1 104 ? 48.967 -13.266 -7.369 1.00 87.94 104 LYS A O 1
ATOM 838 N N . ILE A 1 105 ? 49.312 -11.681 -8.946 1.00 90.94 105 ILE A N 1
ATOM 839 C CA . ILE A 1 105 ? 48.788 -12.449 -10.087 1.00 90.94 105 ILE A CA 1
ATOM 840 C C . ILE A 1 105 ? 49.727 -13.633 -10.339 1.00 90.94 105 ILE A C 1
ATOM 842 O O . ILE A 1 105 ? 50.934 -13.433 -10.470 1.00 90.94 105 ILE A O 1
ATOM 846 N N . GLN A 1 106 ? 49.190 -14.854 -10.371 1.00 88.12 106 GLN A N 1
ATOM 847 C CA . GLN A 1 106 ? 49.979 -16.045 -10.692 1.00 88.12 106 GLN A CA 1
ATOM 848 C C . GLN A 1 106 ? 50.153 -16.175 -12.216 1.00 88.12 106 GLN A C 1
ATOM 850 O O . GLN A 1 106 ? 49.255 -15.788 -12.971 1.00 88.12 106 GLN A O 1
ATOM 855 N N . PRO A 1 107 ? 51.282 -16.715 -12.709 1.00 91.06 107 PRO A N 1
ATOM 856 C CA . PRO A 1 107 ? 51.472 -16.921 -14.141 1.00 91.06 107 PRO A CA 1
ATOM 857 C C . PRO A 1 107 ? 50.408 -17.893 -14.681 1.00 91.06 107 PRO A C 1
ATOM 859 O O . PRO A 1 107 ? 50.277 -19.011 -14.192 1.00 91.06 107 PRO A O 1
ATOM 862 N N . GLY A 1 108 ? 49.633 -17.454 -15.679 1.00 89.75 108 GLY A N 1
ATOM 863 C CA . GLY A 1 108 ? 48.556 -18.242 -16.301 1.00 89.75 108 GLY A CA 1
ATOM 864 C C . GLY A 1 108 ? 47.158 -18.059 -15.690 1.00 89.75 108 GLY A C 1
ATOM 865 O O . GLY A 1 108 ? 46.188 -18.580 -16.237 1.00 89.75 108 GLY A O 1
ATOM 866 N N . GLU A 1 109 ? 47.020 -17.293 -14.606 1.00 89.62 109 GLU A N 1
ATOM 867 C CA . GLU A 1 109 ? 45.721 -16.957 -14.010 1.00 89.62 109 GLU A CA 1
ATOM 868 C C . GLU A 1 109 ? 45.006 -15.871 -14.835 1.00 89.62 109 GLU A C 1
ATOM 870 O O . GLU A 1 109 ? 45.605 -14.863 -15.224 1.00 89.62 109 GLU A O 1
ATOM 875 N N . LYS A 1 110 ? 43.703 -16.039 -15.105 1.00 93.69 110 LYS A N 1
ATOM 876 C CA . LYS A 1 110 ? 42.898 -14.969 -15.713 1.00 93.69 110 LYS A CA 1
ATOM 877 C C . LYS A 1 110 ? 42.648 -13.880 -14.668 1.00 93.69 110 LYS A C 1
ATOM 879 O O . LYS A 1 110 ? 42.395 -14.173 -13.506 1.00 93.69 110 LYS A O 1
ATOM 884 N N . ILE A 1 111 ? 42.594 -12.617 -15.097 1.00 90.06 111 ILE A N 1
ATOM 885 C CA . ILE A 1 111 ? 42.331 -11.453 -14.218 1.00 90.06 111 ILE A CA 1
ATOM 886 C C . ILE A 1 111 ? 41.065 -11.641 -13.352 1.00 90.06 111 ILE A C 1
ATOM 888 O O . ILE A 1 111 ? 41.000 -11.153 -12.228 1.00 90.06 111 ILE A O 1
ATOM 892 N N . ARG A 1 112 ? 40.065 -12.386 -13.847 1.00 91.94 112 ARG A N 1
ATOM 893 C CA . ARG A 1 112 ? 38.851 -12.729 -13.087 1.00 91.94 112 ARG A CA 1
ATOM 894 C C . ARG A 1 112 ? 39.128 -13.612 -11.865 1.00 91.94 112 ARG A C 1
ATOM 896 O O . ARG A 1 112 ? 38.547 -13.355 -10.815 1.00 91.94 112 ARG A O 1
ATOM 903 N N . ASP A 1 113 ? 40.008 -14.600 -11.990 1.00 92.75 113 ASP A N 1
ATOM 904 C CA . ASP A 1 113 ? 40.333 -15.538 -10.908 1.00 92.75 113 ASP A CA 1
ATOM 905 C C . ASP A 1 113 ? 41.176 -14.840 -9.830 1.00 92.75 113 ASP A C 1
ATOM 907 O O . ASP A 1 113 ? 40.912 -14.983 -8.633 1.00 92.75 113 ASP A O 1
ATOM 911 N N . PHE A 1 114 ? 42.081 -13.953 -10.262 1.00 92.56 114 PHE A N 1
ATOM 912 C CA . PHE A 1 114 ? 42.834 -13.070 -9.372 1.00 92.56 114 PHE A CA 1
ATOM 913 C C . PHE A 1 114 ? 41.903 -12.196 -8.522 1.00 92.56 114 PHE A C 1
ATOM 915 O O . PHE A 1 114 ? 42.051 -12.138 -7.301 1.00 92.56 114 PHE A O 1
ATOM 922 N N . ASN A 1 115 ? 40.905 -11.565 -9.148 1.00 91.88 115 ASN A N 1
ATOM 923 C CA . ASN A 1 115 ? 39.930 -10.734 -8.441 1.00 91.88 115 ASN A CA 1
ATOM 924 C C . ASN A 1 115 ? 39.113 -11.545 -7.423 1.00 91.88 115 ASN A C 1
ATOM 926 O O . ASN A 1 115 ? 38.919 -11.085 -6.303 1.00 91.88 115 ASN A O 1
ATOM 930 N N . ALA A 1 116 ? 38.694 -12.768 -7.763 1.00 90.50 116 ALA A N 1
ATOM 931 C CA . ALA A 1 116 ? 37.966 -13.634 -6.834 1.00 90.50 116 ALA A CA 1
ATOM 932 C C . ALA A 1 116 ? 38.805 -13.991 -5.595 1.00 90.50 116 ALA A C 1
ATOM 934 O O . ALA A 1 116 ? 38.296 -14.003 -4.474 1.00 90.50 116 ALA A O 1
ATOM 935 N N . ARG A 1 117 ? 40.106 -14.237 -5.777 1.00 86.69 117 ARG A N 1
ATOM 936 C CA . ARG A 1 117 ? 41.045 -14.515 -4.682 1.00 86.69 117 ARG A CA 1
ATOM 937 C C . ARG A 1 117 ? 41.319 -13.280 -3.825 1.00 86.69 117 ARG A C 1
ATOM 939 O O . ARG A 1 117 ? 41.411 -13.395 -2.605 1.00 86.69 117 ARG A O 1
ATOM 946 N N . VAL A 1 118 ? 41.406 -12.103 -4.442 1.00 89.75 118 VAL A N 1
ATOM 947 C CA . VAL A 1 118 ? 41.476 -10.818 -3.730 1.00 89.75 118 VAL A CA 1
ATOM 948 C C . VAL A 1 118 ? 40.217 -10.605 -2.883 1.00 89.75 118 VAL A C 1
ATOM 950 O O . VAL A 1 118 ? 40.334 -10.305 -1.697 1.00 89.75 118 VAL A O 1
ATOM 953 N N . ASP A 1 119 ? 39.031 -10.851 -3.442 1.00 85.50 119 ASP A N 1
ATOM 954 C CA . ASP A 1 119 ? 37.752 -10.701 -2.739 1.00 85.50 119 ASP A CA 1
ATOM 955 C C . ASP A 1 119 ? 37.593 -11.681 -1.565 1.00 85.50 119 ASP A C 1
ATOM 957 O O . ASP A 1 119 ? 37.018 -11.325 -0.537 1.00 85.50 119 ASP A O 1
ATOM 961 N N . GLN A 1 120 ? 38.121 -12.903 -1.690 1.00 83.88 120 GLN A N 1
ATOM 962 C CA . GLN A 1 120 ? 38.132 -13.907 -0.617 1.00 83.88 120 GLN A CA 1
ATOM 963 C C . GLN A 1 120 ? 39.130 -13.582 0.503 1.00 83.88 120 GLN A C 1
ATOM 965 O O . GLN A 1 120 ? 38.863 -13.880 1.666 1.00 83.88 120 GLN A O 1
ATOM 970 N N . MET A 1 121 ? 40.283 -13.000 0.157 1.00 80.19 121 MET A N 1
ATOM 971 C CA . MET A 1 121 ? 41.332 -12.630 1.117 1.00 80.19 121 MET A CA 1
ATOM 972 C C . MET A 1 121 ? 41.006 -11.350 1.885 1.00 80.19 121 MET A C 1
ATOM 974 O O . MET A 1 121 ? 41.532 -11.133 2.978 1.00 80.19 121 MET A O 1
ATOM 978 N N . LEU A 1 122 ? 40.131 -10.499 1.346 1.00 79.12 122 LEU A N 1
ATOM 979 C CA . LEU A 1 122 ? 39.604 -9.378 2.104 1.00 79.12 122 LEU A CA 1
ATOM 980 C C . LEU A 1 122 ? 38.769 -9.918 3.278 1.00 79.12 122 LEU A C 1
ATOM 982 O O . LEU A 1 122 ? 37.839 -10.698 3.065 1.00 79.12 122 LEU A O 1
ATOM 986 N N . PRO A 1 123 ? 39.042 -9.503 4.530 1.00 72.25 123 PRO A N 1
ATOM 987 C CA . PRO A 1 123 ? 38.218 -9.868 5.674 1.00 72.25 123 PRO A CA 1
ATOM 988 C C . PRO A 1 123 ? 36.863 -9.145 5.587 1.00 72.25 123 PRO A C 1
ATOM 990 O O . PRO A 1 123 ? 36.607 -8.146 6.258 1.00 72.25 123 PRO A O 1
ATOM 993 N N . VAL A 1 124 ? 35.959 -9.661 4.751 1.00 61.97 124 VAL A N 1
ATOM 994 C CA . VAL A 1 124 ? 34.572 -9.181 4.618 1.00 61.97 124 VAL A CA 1
ATOM 995 C C . VAL A 1 124 ? 33.724 -9.585 5.839 1.00 61.97 124 VAL A C 1
ATOM 997 O O . VAL A 1 124 ? 32.587 -9.149 5.990 1.00 61.97 124 VAL A O 1
ATOM 1000 N N . THR A 1 125 ? 34.295 -10.330 6.791 1.00 58.31 125 THR A N 1
ATOM 1001 C CA . THR A 1 125 ? 33.654 -10.770 8.043 1.00 58.31 125 THR A CA 1
ATOM 1002 C C . THR A 1 125 ? 33.256 -9.629 8.995 1.00 58.31 125 THR A C 1
ATOM 1004 O O . THR A 1 125 ? 32.529 -9.875 9.954 1.00 58.31 125 THR A O 1
ATOM 1007 N N . GLY A 1 126 ? 33.667 -8.380 8.731 1.00 56.00 126 GLY A N 1
ATOM 1008 C CA . GLY A 1 126 ? 33.242 -7.184 9.480 1.00 56.00 126 GLY A CA 1
ATOM 1009 C C . GLY A 1 126 ? 32.482 -6.131 8.664 1.00 56.00 126 GLY A C 1
ATOM 1010 O O . GLY A 1 126 ? 31.852 -5.243 9.239 1.00 56.00 126 GLY A O 1
ATOM 1011 N N . LEU A 1 127 ? 32.493 -6.224 7.330 1.00 56.94 127 LEU A N 1
ATOM 1012 C CA . LEU A 1 127 ? 31.693 -5.368 6.454 1.00 56.94 127 LEU A CA 1
ATOM 1013 C C . LEU A 1 127 ? 30.444 -6.145 6.053 1.00 56.94 127 LEU A C 1
ATOM 1015 O O . LEU A 1 127 ? 30.257 -6.539 4.902 1.00 56.94 127 LEU A O 1
ATOM 1019 N N . ALA A 1 128 ? 29.555 -6.338 7.029 1.00 52.88 128 ALA A N 1
ATOM 1020 C CA . ALA A 1 128 ? 28.167 -6.635 6.733 1.00 52.88 128 ALA A CA 1
ATOM 1021 C C . ALA A 1 128 ? 27.696 -5.572 5.736 1.00 52.88 128 ALA A C 1
ATOM 1023 O O . ALA A 1 128 ? 27.587 -4.390 6.081 1.00 52.88 128 ALA A O 1
ATOM 1024 N N . ARG A 1 129 ? 27.478 -5.981 4.478 1.00 57.12 129 ARG A N 1
ATOM 1025 C CA . ARG A 1 129 ? 26.840 -5.144 3.461 1.00 57.12 129 ARG A CA 1
ATOM 1026 C C . ARG A 1 129 ? 25.646 -4.505 4.155 1.00 57.12 129 ARG A C 1
ATOM 1028 O O . ARG A 1 129 ? 24.803 -5.216 4.703 1.00 57.12 129 ARG A O 1
ATOM 1035 N N . LYS A 1 130 ? 25.643 -3.174 4.244 1.00 55.91 130 LYS A N 1
ATOM 1036 C CA . LYS A 1 130 ? 24.662 -2.375 4.987 1.00 55.91 130 LYS A CA 1
ATOM 1037 C C . LYS A 1 130 ? 23.320 -2.458 4.254 1.00 55.91 130 LYS A C 1
ATOM 1039 O O . LYS A 1 130 ? 22.902 -1.550 3.554 1.00 55.91 130 LYS A O 1
ATOM 1044 N N . GLY A 1 131 ? 22.711 -3.628 4.353 1.00 55.12 131 GLY A N 1
ATOM 1045 C CA . GLY A 1 131 ? 21.593 -4.126 3.579 1.00 55.12 131 GLY A CA 1
ATOM 1046 C C . GLY A 1 131 ? 21.192 -5.463 4.190 1.00 55.12 131 GLY A C 1
ATOM 1047 O O . GLY A 1 131 ? 21.649 -6.515 3.766 1.00 55.12 131 GLY A O 1
ATOM 1048 N N . ASN A 1 132 ? 20.374 -5.393 5.241 1.00 56.03 132 ASN A N 1
ATOM 1049 C CA . ASN A 1 132 ? 19.648 -6.512 5.852 1.00 56.03 132 ASN A CA 1
ATOM 1050 C C . ASN A 1 132 ? 20.439 -7.710 6.413 1.00 56.03 132 ASN A C 1
ATOM 1052 O O . ASN A 1 132 ? 19.820 -8.695 6.785 1.00 56.03 132 ASN A O 1
ATOM 1056 N N . GLN A 1 133 ? 21.757 -7.633 6.575 1.00 54.41 133 GLN A N 1
ATOM 1057 C CA . GLN A 1 133 ? 22.547 -8.733 7.161 1.00 54.41 133 GLN A CA 1
ATOM 1058 C C . GLN A 1 133 ? 22.466 -8.828 8.702 1.00 54.41 133 GLN A C 1
ATOM 1060 O O . GLN A 1 133 ? 22.982 -9.771 9.284 1.00 54.41 133 GLN A O 1
ATOM 1065 N N . GLY A 1 134 ? 21.826 -7.862 9.374 1.00 52.41 134 GLY A N 1
ATOM 1066 C CA . GLY A 1 134 ? 21.614 -7.881 10.831 1.00 52.41 134 GLY A CA 1
ATOM 1067 C C . GLY A 1 134 ? 20.218 -8.330 11.269 1.00 52.41 134 GLY A C 1
ATOM 1068 O O . GLY A 1 134 ? 19.931 -8.297 12.459 1.00 52.41 134 GLY A O 1
ATOM 1069 N N . LEU A 1 135 ? 19.343 -8.680 10.323 1.00 56.12 135 LEU A N 1
ATOM 1070 C CA . LEU A 1 135 ? 18.005 -9.195 10.600 1.00 56.12 135 LEU A CA 1
ATOM 1071 C C . LEU A 1 135 ? 18.015 -10.678 10.253 1.00 56.12 135 LEU A C 1
ATOM 1073 O O . LEU A 1 135 ? 18.322 -11.040 9.115 1.00 56.12 135 LEU A O 1
ATOM 1077 N N . ALA A 1 136 ? 17.686 -11.524 11.229 1.00 59.44 136 ALA A N 1
ATOM 1078 C CA . ALA A 1 136 ? 17.496 -12.948 10.990 1.00 59.44 136 ALA A CA 1
ATOM 1079 C C . ALA A 1 136 ? 16.531 -13.146 9.802 1.00 59.44 136 ALA A C 1
ATOM 1081 O O . ALA A 1 136 ? 15.624 -12.323 9.618 1.00 59.44 136 ALA A O 1
ATOM 1082 N N . PRO A 1 137 ? 16.703 -14.194 8.976 1.00 53.84 137 PRO A N 1
ATOM 1083 C CA . PRO A 1 137 ? 15.819 -14.449 7.842 1.00 53.84 137 PRO A CA 1
ATOM 1084 C C . PRO A 1 137 ? 14.361 -14.513 8.328 1.00 53.84 137 PRO A C 1
ATOM 1086 O O . PRO A 1 137 ? 13.959 -15.459 8.995 1.00 53.84 137 PRO A O 1
ATOM 1089 N N . GLY A 1 138 ? 13.581 -13.462 8.044 1.00 60.91 138 GLY A N 1
ATOM 1090 C CA . GLY A 1 138 ? 12.190 -13.315 8.494 1.00 60.91 138 GLY A CA 1
ATOM 1091 C C . GLY A 1 138 ? 11.895 -12.087 9.365 1.00 60.91 138 GLY A C 1
ATOM 1092 O O . GLY A 1 138 ? 10.723 -11.747 9.552 1.00 60.91 138 GLY A O 1
ATOM 1093 N N . GLU A 1 139 ? 12.905 -11.368 9.857 1.00 64.06 139 GLU A N 1
ATOM 1094 C CA . GLU A 1 139 ? 12.661 -10.157 10.635 1.00 64.06 139 GLU A CA 1
ATOM 1095 C C . GLU A 1 139 ? 12.231 -9.003 9.709 1.00 64.06 139 GLU A C 1
ATOM 1097 O O . GLU A 1 139 ? 12.852 -8.675 8.692 1.00 64.06 139 GLU A O 1
ATOM 1102 N N . LYS A 1 140 ? 11.083 -8.399 10.026 1.00 67.12 140 LYS A N 1
ATOM 1103 C CA . LYS A 1 140 ? 10.470 -7.359 9.197 1.00 67.12 140 LYS A CA 1
ATOM 1104 C C . LYS A 1 140 ? 11.153 -6.024 9.472 1.00 67.12 140 LYS A C 1
ATOM 1106 O O . LYS A 1 140 ? 10.915 -5.411 10.511 1.00 67.12 140 LYS A O 1
ATOM 1111 N N . VAL A 1 141 ? 11.918 -5.516 8.502 1.00 73.69 141 VAL A N 1
ATOM 1112 C CA . VAL A 1 141 ? 12.424 -4.135 8.543 1.00 73.69 141 VAL A CA 1
ATOM 1113 C C . VAL A 1 141 ? 11.233 -3.182 8.642 1.00 73.69 141 VAL A C 1
ATOM 1115 O O . VAL A 1 141 ? 10.390 -3.099 7.741 1.00 73.69 141 VAL A O 1
ATOM 1118 N N . THR A 1 142 ? 11.140 -2.453 9.752 1.00 79.62 142 THR A N 1
ATOM 1119 C CA . THR A 1 142 ? 10.083 -1.459 9.940 1.00 79.62 142 THR A CA 1
ATOM 1120 C C . THR A 1 142 ? 10.370 -0.233 9.072 1.00 79.62 142 THR A C 1
ATOM 1122 O O . THR A 1 142 ? 11.083 0.685 9.455 1.00 79.62 142 THR A O 1
ATOM 1125 N N . ARG A 1 143 ? 9.814 -0.231 7.859 1.00 84.38 143 ARG A N 1
ATOM 1126 C CA . ARG A 1 143 ? 9.945 0.877 6.902 1.00 84.38 143 ARG A CA 1
ATOM 1127 C C . ARG A 1 143 ? 8.922 1.980 7.150 1.00 84.38 143 ARG A C 1
ATOM 1129 O O . ARG A 1 143 ? 7.760 1.703 7.482 1.00 84.38 143 ARG A O 1
ATOM 1136 N N . THR A 1 144 ? 9.320 3.228 6.915 1.00 92.06 144 THR A N 1
ATOM 1137 C CA . THR A 1 144 ? 8.391 4.372 6.944 1.00 92.06 144 THR A CA 1
ATOM 1138 C C . THR A 1 144 ? 7.379 4.298 5.786 1.00 92.06 144 THR A C 1
ATOM 1140 O O . THR A 1 144 ? 7.574 3.573 4.811 1.00 92.06 144 THR A O 1
ATOM 1143 N N . LYS A 1 145 ? 6.254 5.028 5.863 1.00 93.31 145 LYS A N 1
ATOM 1144 C CA . LYS A 1 145 ? 5.229 5.007 4.793 1.00 93.31 145 LYS A CA 1
ATOM 1145 C C . LYS A 1 145 ? 5.767 5.518 3.450 1.00 93.31 145 LYS A C 1
ATOM 1147 O O . LYS A 1 145 ? 5.396 4.986 2.409 1.00 93.31 145 LYS A O 1
ATOM 1152 N N . THR A 1 146 ? 6.624 6.536 3.482 1.00 92.56 146 THR A N 1
ATOM 1153 C CA . THR A 1 146 ? 7.277 7.099 2.294 1.00 92.56 146 THR A CA 1
ATOM 1154 C C . THR A 1 146 ? 8.226 6.084 1.674 1.00 92.56 146 THR A C 1
ATOM 1156 O O . THR A 1 146 ? 8.130 5.814 0.487 1.00 92.56 146 THR A O 1
ATOM 1159 N N . GLU A 1 147 ? 9.053 5.433 2.484 1.00 90.69 147 GLU A N 1
ATOM 1160 C CA . GLU A 1 147 ? 9.973 4.385 2.040 1.00 90.69 147 GLU A CA 1
ATOM 1161 C C . GLU A 1 147 ? 9.240 3.189 1.417 1.00 90.69 147 GLU A C 1
ATOM 1163 O O . GLU A 1 147 ? 9.624 2.715 0.353 1.00 90.69 147 GLU A O 1
ATOM 1168 N N . LYS A 1 148 ? 8.119 2.749 2.006 1.00 93.81 148 LYS A N 1
ATOM 1169 C CA . LYS A 1 148 ? 7.259 1.722 1.392 1.00 93.81 148 LYS A CA 1
ATOM 1170 C C . LYS A 1 148 ? 6.732 2.153 0.022 1.00 93.81 148 LYS A C 1
ATOM 1172 O O . LYS A 1 148 ? 6.691 1.330 -0.885 1.00 93.81 148 LYS A O 1
ATOM 1177 N N . ARG A 1 149 ? 6.346 3.425 -0.138 1.00 93.75 149 ARG A N 1
ATOM 1178 C CA . ARG A 1 149 ? 5.894 3.974 -1.426 1.00 93.75 149 ARG A CA 1
ATOM 1179 C C . ARG A 1 149 ? 7.027 3.995 -2.458 1.00 93.75 149 ARG A C 1
ATOM 1181 O O . ARG A 1 149 ? 6.786 3.605 -3.592 1.00 93.75 149 ARG A O 1
ATOM 1188 N N . MET A 1 150 ? 8.240 4.382 -2.060 1.00 95.31 150 MET A N 1
ATOM 1189 C CA . MET A 1 150 ? 9.408 4.386 -2.953 1.00 95.31 150 MET A CA 1
ATOM 1190 C C . MET A 1 150 ? 9.804 2.969 -3.374 1.00 95.31 150 MET A C 1
ATOM 1192 O O . MET A 1 150 ? 10.028 2.724 -4.550 1.00 95.31 150 MET A O 1
ATOM 1196 N N . HIS A 1 151 ? 9.820 2.009 -2.446 1.00 91.56 151 HIS A N 1
ATOM 1197 C CA . HIS A 1 151 ? 10.085 0.613 -2.799 1.00 91.56 151 HIS A CA 1
ATOM 1198 C C . HIS A 1 151 ? 9.030 0.043 -3.732 1.00 91.56 151 HIS A C 1
ATOM 1200 O O . HIS A 1 151 ? 9.395 -0.617 -4.691 1.00 91.56 151 HIS A O 1
ATOM 1206 N N . LYS A 1 152 ? 7.750 0.358 -3.507 1.00 95.44 152 LYS A N 1
ATOM 1207 C CA . LYS A 1 152 ? 6.692 -0.054 -4.428 1.00 95.44 152 LYS A CA 1
ATOM 1208 C C . LYS A 1 152 ? 6.943 0.484 -5.841 1.00 95.44 152 LYS A C 1
ATOM 1210 O O . LYS A 1 152 ? 6.827 -0.277 -6.788 1.00 95.44 152 LYS A O 1
ATOM 1215 N N . MET A 1 153 ? 7.352 1.749 -5.962 1.00 94.50 153 MET A N 1
ATOM 1216 C CA . MET A 1 153 ? 7.722 2.353 -7.246 1.00 94.50 153 MET A CA 1
ATOM 1217 C C . MET A 1 153 ? 8.916 1.637 -7.897 1.00 94.50 153 MET A C 1
ATOM 1219 O O . MET A 1 153 ? 8.876 1.342 -9.084 1.00 94.50 153 MET A O 1
ATOM 1223 N N . TYR A 1 154 ? 9.961 1.306 -7.131 1.00 92.00 154 TYR A N 1
ATOM 1224 C CA . TYR A 1 154 ? 11.108 0.558 -7.657 1.00 92.00 154 TYR A CA 1
ATOM 1225 C C . TYR A 1 154 ? 10.759 -0.880 -8.043 1.00 92.00 154 TYR A C 1
ATOM 1227 O O . TYR A 1 154 ? 11.304 -1.400 -9.007 1.00 92.00 154 TYR A O 1
ATOM 1235 N N . ASP A 1 155 ? 9.873 -1.536 -7.297 1.00 94.56 155 ASP A N 1
ATOM 1236 C CA . ASP A 1 155 ? 9.428 -2.895 -7.598 1.00 94.56 155 ASP A CA 1
ATOM 1237 C C . ASP A 1 155 ? 8.540 -2.913 -8.848 1.00 94.56 155 ASP A C 1
ATOM 1239 O O . ASP A 1 155 ? 8.665 -3.816 -9.669 1.00 94.56 155 ASP A O 1
ATOM 1243 N N . GLU A 1 156 ? 7.678 -1.906 -9.013 1.00 95.00 156 GLU A N 1
ATOM 1244 C CA . GLU A 1 156 ? 6.910 -1.677 -10.242 1.00 95.00 156 GLU A CA 1
ATOM 1245 C C . GLU A 1 156 ? 7.855 -1.428 -11.431 1.00 95.00 156 GLU A C 1
ATOM 1247 O O . GLU A 1 156 ? 7.698 -2.076 -12.460 1.00 95.00 156 GLU A O 1
ATOM 1252 N N . TRP A 1 157 ? 8.896 -0.602 -11.268 1.00 96.75 157 TRP A N 1
ATOM 1253 C CA . TRP A 1 157 ? 9.884 -0.353 -12.324 1.00 96.75 157 TRP A CA 1
ATOM 1254 C C . TRP A 1 157 ? 10.683 -1.605 -12.709 1.00 96.75 157 TRP A C 1
ATOM 1256 O O . TRP A 1 157 ? 10.784 -1.923 -13.886 1.00 96.75 157 TRP A O 1
ATOM 1266 N N . ARG A 1 158 ? 11.178 -2.383 -11.736 1.00 96.06 158 ARG A N 1
ATOM 1267 C CA . ARG A 1 158 ? 11.904 -3.633 -12.032 1.00 96.06 158 ARG A CA 1
ATOM 1268 C C . ARG A 1 158 ? 11.036 -4.663 -12.748 1.00 96.06 158 ARG A C 1
ATOM 1270 O O . ARG A 1 158 ? 11.551 -5.410 -13.570 1.00 96.06 158 ARG A O 1
ATOM 1277 N N . LYS A 1 159 ? 9.742 -4.722 -12.424 1.00 95.88 159 LYS A N 1
ATOM 1278 C CA . LYS A 1 159 ? 8.791 -5.593 -13.124 1.00 95.88 159 LYS A CA 1
ATOM 1279 C C . LYS A 1 159 ? 8.551 -5.128 -14.550 1.00 95.88 159 LYS A C 1
ATOM 1281 O O . LYS A 1 159 ? 8.485 -5.965 -15.439 1.00 95.88 159 LYS A O 1
ATOM 1286 N N . GLU A 1 160 ? 8.425 -3.823 -14.761 1.00 92.38 160 GLU A N 1
ATOM 1287 C CA . GLU A 1 160 ? 8.251 -3.277 -16.104 1.00 92.38 160 GLU A CA 1
ATOM 1288 C C . GLU A 1 160 ? 9.503 -3.506 -16.958 1.00 92.38 160 GLU A C 1
ATOM 1290 O O . GLU A 1 160 ? 9.386 -3.983 -18.079 1.00 92.38 160 GLU A O 1
ATOM 1295 N N . ASP A 1 161 ? 10.700 -3.300 -16.406 1.00 94.69 161 ASP A N 1
ATOM 1296 C CA . ASP A 1 161 ? 11.960 -3.614 -17.091 1.00 94.69 161 ASP A CA 1
ATOM 1297 C C . ASP A 1 161 ? 12.065 -5.111 -17.434 1.00 94.69 161 ASP A C 1
ATOM 1299 O O . ASP A 1 161 ? 12.479 -5.472 -18.536 1.00 94.69 161 ASP A O 1
ATOM 1303 N N . GLN A 1 162 ? 11.659 -5.997 -16.516 1.00 94.06 162 GLN A N 1
ATOM 1304 C CA . GLN A 1 162 ? 11.589 -7.438 -16.779 1.00 94.06 162 GLN A CA 1
ATOM 1305 C C . GLN A 1 162 ? 10.595 -7.762 -17.891 1.00 94.06 162 GLN A C 1
ATOM 1307 O O . GLN A 1 162 ? 10.928 -8.534 -18.781 1.00 94.06 162 GLN A O 1
ATOM 1312 N N . ARG A 1 163 ? 9.423 -7.125 -17.887 1.00 94.00 163 ARG A N 1
ATOM 1313 C CA . ARG A 1 163 ? 8.402 -7.302 -18.919 1.00 94.00 163 ARG A CA 1
ATOM 1314 C C . ARG A 1 163 ? 8.869 -6.802 -20.284 1.00 94.00 163 ARG A C 1
ATOM 1316 O O . ARG A 1 163 ? 8.572 -7.428 -21.292 1.00 94.00 163 ARG A O 1
ATOM 1323 N N . ILE A 1 164 ? 9.592 -5.684 -20.336 1.00 90.50 164 ILE A N 1
ATOM 1324 C CA . ILE A 1 164 ? 10.180 -5.166 -21.579 1.00 90.50 164 ILE A CA 1
ATOM 1325 C C . ILE A 1 164 ? 11.211 -6.156 -22.115 1.00 90.50 164 ILE A C 1
ATOM 1327 O O . ILE A 1 164 ? 11.228 -6.429 -23.312 1.00 90.50 164 ILE A O 1
ATOM 1331 N N . LYS A 1 165 ? 12.048 -6.711 -21.233 1.00 93.38 165 LYS A N 1
ATOM 1332 C CA . LYS A 1 165 ? 13.043 -7.710 -21.617 1.00 93.38 165 LYS A CA 1
ATOM 1333 C C . LYS A 1 165 ? 12.391 -9.000 -22.119 1.00 93.38 165 LYS A C 1
ATOM 1335 O O . LYS A 1 165 ? 12.777 -9.473 -23.177 1.00 93.38 165 LYS A O 1
ATOM 1340 N N . GLU A 1 166 ? 11.401 -9.515 -21.397 1.00 91.75 166 GLU A N 1
ATOM 1341 C CA . GLU A 1 166 ? 10.631 -10.705 -21.776 1.00 91.75 166 GLU A CA 1
ATOM 1342 C C . GLU A 1 166 ? 9.917 -10.489 -23.110 1.00 91.75 166 GLU A C 1
ATOM 1344 O O . GLU A 1 166 ? 10.011 -11.324 -23.991 1.00 91.75 166 GLU A O 1
ATOM 1349 N N . LYS A 1 167 ? 9.309 -9.318 -23.325 1.00 92.88 167 LYS A N 1
ATOM 1350 C CA . LYS A 1 167 ? 8.678 -8.979 -24.603 1.00 92.88 167 LYS A CA 1
ATOM 1351 C C . LYS A 1 167 ? 9.680 -8.892 -25.760 1.00 92.88 167 LYS A C 1
ATOM 1353 O O . LYS A 1 167 ? 9.353 -9.275 -26.876 1.00 92.88 167 LYS A O 1
ATOM 1358 N N . ALA A 1 168 ? 10.880 -8.364 -25.516 1.00 92.19 168 ALA A N 1
ATOM 1359 C CA . ALA A 1 168 ? 11.940 -8.317 -26.524 1.00 92.19 168 ALA A CA 1
ATOM 1360 C C . ALA A 1 168 ? 12.515 -9.714 -26.828 1.00 92.19 168 ALA A C 1
ATOM 1362 O O . ALA A 1 168 ? 12.949 -9.969 -27.948 1.00 92.19 168 ALA A O 1
ATOM 1363 N N . GLU A 1 169 ? 12.526 -10.604 -25.836 1.00 89.44 169 GLU A N 1
ATOM 1364 C CA . GLU A 1 169 ? 12.924 -12.005 -25.980 1.00 89.44 169 GLU A CA 1
ATOM 1365 C C . GLU A 1 169 ? 11.845 -12.815 -26.709 1.00 89.44 169 GLU A C 1
ATOM 1367 O O . GLU A 1 169 ? 12.172 -13.499 -27.667 1.00 89.44 169 GLU A O 1
ATOM 1372 N N . GLU A 1 170 ? 10.567 -12.627 -26.376 1.00 89.75 170 GLU A N 1
ATOM 1373 C CA . GLU A 1 170 ? 9.413 -13.210 -27.076 1.00 89.75 170 GLU A CA 1
ATOM 1374 C C . GLU A 1 170 ? 9.354 -12.754 -28.542 1.00 89.75 170 GLU A C 1
ATOM 1376 O O . GLU A 1 170 ? 9.078 -13.545 -29.436 1.00 89.75 170 GLU A O 1
ATOM 1381 N N . GLU A 1 171 ? 9.658 -11.484 -28.832 1.00 88.75 171 GLU A N 1
ATOM 1382 C CA . GLU A 1 171 ? 9.739 -10.993 -30.215 1.00 88.75 171 GLU A CA 1
ATOM 1383 C C . GLU A 1 171 ? 10.915 -11.614 -30.983 1.00 88.75 171 GLU A C 1
ATOM 1385 O O . GLU A 1 171 ? 10.815 -11.840 -32.191 1.00 88.75 171 GLU A O 1
ATOM 1390 N N . ARG A 1 172 ? 12.022 -11.915 -30.295 1.00 87.62 172 ARG A N 1
ATOM 1391 C CA . ARG A 1 172 ? 13.152 -12.636 -30.887 1.00 87.62 172 ARG A CA 1
ATOM 1392 C C . ARG A 1 172 ? 12.803 -14.103 -31.131 1.00 87.62 172 ARG A C 1
ATOM 1394 O O . ARG A 1 172 ? 13.044 -14.572 -32.234 1.00 87.62 172 ARG A O 1
ATOM 1401 N N . GLU A 1 173 ? 12.212 -14.785 -30.156 1.00 85.38 173 GLU A N 1
ATOM 1402 C CA . GLU A 1 173 ? 11.788 -16.184 -30.273 1.00 85.38 173 GLU A CA 1
ATOM 1403 C C . GLU A 1 173 ? 10.738 -16.337 -31.373 1.00 85.38 173 GLU A C 1
ATOM 1405 O O . GLU A 1 173 ? 10.878 -17.187 -32.238 1.00 85.38 173 GLU A O 1
ATOM 1410 N N . LYS A 1 174 ? 9.761 -15.427 -31.448 1.00 82.50 174 LYS A N 1
ATOM 1411 C CA . LYS A 1 174 ? 8.779 -15.412 -32.534 1.00 82.50 174 LYS A CA 1
ATOM 1412 C C . LYS A 1 174 ? 9.418 -15.206 -33.905 1.00 82.50 174 LYS A C 1
ATOM 1414 O O . LYS A 1 174 ? 8.943 -15.749 -34.894 1.00 82.50 174 LYS A O 1
ATOM 1419 N N . ARG A 1 175 ? 10.477 -14.399 -33.991 1.00 84.19 175 ARG A N 1
ATOM 1420 C CA . ARG A 1 175 ? 11.225 -14.224 -35.240 1.00 84.19 175 ARG A CA 1
ATOM 1421 C C . ARG A 1 175 ? 11.978 -15.495 -35.618 1.00 84.19 175 ARG A C 1
ATOM 1423 O O . ARG A 1 175 ? 11.997 -15.832 -36.793 1.00 84.19 175 ARG A O 1
ATOM 1430 N N . GLU A 1 176 ? 12.577 -16.170 -34.642 1.00 82.94 176 GLU A N 1
ATOM 1431 C CA . GLU A 1 176 ? 13.248 -17.458 -34.831 1.00 82.94 176 GLU A CA 1
ATOM 1432 C C . GLU A 1 176 ? 12.235 -18.548 -35.224 1.00 82.94 176 GLU A C 1
ATOM 1434 O O . GLU A 1 176 ? 12.503 -19.292 -36.156 1.00 82.94 176 GLU A O 1
ATOM 1439 N N . GLU A 1 177 ? 11.033 -18.565 -34.638 1.00 81.88 177 GLU A N 1
ATOM 1440 C CA . GLU A 1 177 ? 9.931 -19.469 -35.002 1.00 81.88 177 GLU A CA 1
ATOM 1441 C C . GLU A 1 177 ? 9.370 -19.156 -36.400 1.00 81.88 177 GLU A C 1
ATOM 1443 O O . GLU A 1 177 ? 9.152 -20.066 -37.190 1.00 81.88 177 GLU A O 1
ATOM 1448 N N . GLU A 1 178 ? 9.197 -17.878 -36.767 1.00 80.62 178 GLU A N 1
ATOM 1449 C CA . GLU A 1 178 ? 8.827 -17.476 -38.135 1.00 80.62 178 GLU A CA 1
ATOM 1450 C C . GLU A 1 178 ? 9.921 -17.848 -39.153 1.00 80.62 178 GLU A C 1
ATOM 1452 O O . GLU A 1 178 ? 9.620 -18.182 -40.303 1.00 80.62 178 GLU A O 1
ATOM 1457 N N . GLU A 1 179 ? 11.196 -17.769 -38.759 1.00 77.88 179 GLU A N 1
ATOM 1458 C CA . GLU A 1 179 ? 12.331 -18.195 -39.575 1.00 77.88 179 GLU A CA 1
ATOM 1459 C C . GLU A 1 179 ? 12.383 -19.721 -39.695 1.00 77.88 179 GLU A C 1
ATOM 1461 O O . GLU A 1 179 ? 12.542 -20.195 -40.816 1.00 77.88 179 GLU A O 1
ATOM 1466 N N . GLU A 1 180 ? 12.158 -20.485 -38.622 1.00 79.62 180 GLU A N 1
ATOM 1467 C CA . GLU A 1 180 ? 12.050 -21.950 -38.629 1.00 79.62 180 GLU A CA 1
ATOM 1468 C C . GLU A 1 180 ? 10.823 -22.440 -39.402 1.00 79.62 180 GLU A C 1
ATOM 1470 O O . GLU A 1 180 ? 10.947 -23.382 -40.178 1.00 79.62 180 GLU A O 1
ATOM 1475 N N . GLU A 1 181 ? 9.662 -21.790 -39.283 1.00 78.12 181 GLU A N 1
ATOM 1476 C CA . GLU A 1 181 ? 8.466 -22.102 -40.073 1.00 78.12 181 GLU A CA 1
ATOM 1477 C C . GLU A 1 181 ? 8.709 -21.780 -41.552 1.00 78.12 181 GLU A C 1
ATOM 1479 O O . GLU A 1 181 ? 8.397 -22.591 -42.426 1.00 78.12 181 GLU A O 1
ATOM 1484 N N . ARG A 1 182 ? 9.343 -20.638 -41.866 1.00 74.81 182 ARG A N 1
ATOM 1485 C CA . ARG A 1 182 ? 9.781 -20.322 -43.236 1.00 74.81 182 ARG A CA 1
ATOM 1486 C C . ARG A 1 182 ? 10.781 -21.361 -43.742 1.00 74.81 182 ARG A C 1
ATOM 1488 O O . ARG A 1 182 ? 10.697 -21.747 -44.907 1.00 74.81 182 ARG A O 1
ATOM 1495 N N . ASN A 1 183 ? 11.712 -21.790 -42.898 1.00 78.62 183 ASN A N 1
ATOM 1496 C CA . ASN A 1 183 ? 12.737 -22.774 -43.223 1.00 78.62 183 ASN A CA 1
ATOM 1497 C C . ASN A 1 183 ? 12.129 -24.161 -43.456 1.00 78.62 183 ASN A C 1
ATOM 1499 O O . ASN A 1 183 ? 12.485 -24.837 -44.414 1.00 78.62 183 ASN A O 1
ATOM 1503 N N . ALA A 1 184 ? 11.153 -24.555 -42.639 1.00 79.38 184 ALA A N 1
ATOM 1504 C CA . ALA A 1 184 ? 10.399 -25.794 -42.778 1.00 79.38 184 ALA A CA 1
ATOM 1505 C C . ALA A 1 184 ? 9.486 -25.773 -44.014 1.00 79.38 184 ALA A C 1
ATOM 1507 O O . ALA A 1 184 ? 9.328 -26.796 -44.678 1.00 79.38 184 ALA A O 1
ATOM 1508 N N . LEU A 1 185 ? 8.910 -24.612 -44.349 1.00 72.94 185 LEU A N 1
ATOM 1509 C CA . LEU A 1 185 ? 8.002 -24.448 -45.485 1.00 72.94 185 LEU A CA 1
ATOM 1510 C C . LEU A 1 185 ? 8.732 -24.333 -46.834 1.00 72.94 185 LEU A C 1
ATOM 1512 O O . LEU A 1 185 ? 8.218 -24.823 -47.838 1.00 72.94 185 LEU A O 1
ATOM 1516 N N . TYR A 1 186 ? 9.901 -23.684 -46.883 1.00 69.75 186 TYR A N 1
ATOM 1517 C CA . TYR A 1 186 ? 10.636 -23.429 -48.131 1.00 69.75 186 TYR A CA 1
ATOM 1518 C C . TYR A 1 186 ? 11.968 -24.186 -48.266 1.00 69.75 186 TYR A C 1
ATOM 1520 O O . TYR A 1 186 ? 12.475 -24.259 -49.383 1.00 69.75 186 TYR A O 1
ATOM 1528 N N . GLY A 1 187 ? 12.505 -24.788 -47.200 1.00 63.94 187 GLY A N 1
ATOM 1529 C CA . GLY A 1 187 ? 13.808 -25.464 -47.168 1.00 63.94 187 GLY A CA 1
ATOM 1530 C C . GLY A 1 187 ? 14.997 -24.507 -46.978 1.00 63.94 187 GLY A C 1
ATOM 1531 O O . GLY A 1 187 ? 14.987 -23.386 -47.491 1.00 63.94 187 GLY A O 1
ATOM 1532 N N . GLU A 1 188 ? 16.036 -24.983 -46.281 1.00 56.47 188 GLU A N 1
ATOM 1533 C CA . GLU A 1 188 ? 17.230 -24.232 -45.827 1.00 56.47 188 GLU A CA 1
ATOM 1534 C C . GLU A 1 188 ? 18.008 -23.492 -46.927 1.00 56.47 188 GLU A C 1
ATOM 1536 O O . GLU A 1 188 ? 18.558 -22.421 -46.679 1.00 56.47 188 GLU A O 1
ATOM 1541 N N . ASP A 1 189 ? 17.923 -23.963 -48.174 1.00 49.34 189 ASP A N 1
ATOM 1542 C CA . ASP A 1 189 ? 18.637 -23.395 -49.329 1.00 49.34 189 ASP A CA 1
ATOM 1543 C C . ASP A 1 189 ? 17.763 -22.561 -50.284 1.00 49.34 189 ASP A C 1
ATOM 1545 O O . ASP A 1 189 ? 18.198 -22.143 -51.365 1.00 49.34 189 ASP A O 1
ATOM 1549 N N . SER A 1 190 ? 16.513 -22.278 -49.920 1.00 51.16 190 SER A N 1
ATOM 1550 C CA . SER A 1 190 ? 15.590 -21.574 -50.811 1.00 51.16 190 SER A CA 1
ATOM 1551 C C . SER A 1 190 ? 15.796 -20.059 -50.740 1.00 51.16 190 SER A C 1
ATOM 1553 O O . SER A 1 190 ? 15.094 -19.303 -50.056 1.00 51.16 190 SER A O 1
ATOM 1555 N N . SER A 1 191 ? 16.781 -19.597 -51.510 1.00 51.00 191 SER A N 1
ATOM 1556 C CA . SER A 1 191 ? 17.066 -18.189 -51.823 1.00 51.00 191 SER A CA 1
ATOM 1557 C C . SER A 1 191 ? 16.000 -17.551 -52.730 1.00 51.00 191 SER A C 1
ATOM 1559 O O . SER A 1 191 ? 16.305 -16.737 -53.601 1.00 51.00 191 SER A O 1
ATOM 1561 N N . VAL A 1 192 ? 14.721 -17.897 -52.540 1.00 50.69 192 VAL A N 1
ATOM 1562 C CA . VAL A 1 192 ? 13.622 -17.323 -53.322 1.00 50.69 192 VAL A CA 1
ATOM 1563 C C . VAL A 1 192 ? 13.506 -15.838 -52.972 1.00 50.69 192 VAL A C 1
ATOM 1565 O O . VAL A 1 192 ? 13.203 -15.505 -51.817 1.00 50.69 192 VAL A O 1
ATOM 1568 N N . PRO A 1 193 ? 13.726 -14.913 -53.926 1.00 51.16 193 PRO A N 1
ATOM 1569 C CA . PRO A 1 193 ? 13.461 -13.512 -53.679 1.00 51.16 193 PRO A CA 1
ATOM 1570 C C . PRO A 1 193 ? 11.949 -13.387 -53.506 1.00 51.16 193 PRO A C 1
ATOM 1572 O O . PRO A 1 193 ? 11.170 -13.733 -54.393 1.00 51.16 193 PRO A O 1
ATOM 1575 N N . ILE A 1 194 ? 11.522 -12.935 -52.329 1.00 52.75 194 ILE A N 1
ATOM 1576 C CA . ILE A 1 194 ? 10.114 -12.701 -52.010 1.00 52.75 194 ILE A CA 1
ATOM 1577 C C . ILE A 1 194 ? 9.612 -11.576 -52.932 1.00 52.75 194 ILE A C 1
ATOM 1579 O O . ILE A 1 194 ? 9.731 -10.395 -52.614 1.00 52.75 194 ILE A O 1
ATOM 1583 N N . LEU A 1 195 ? 9.072 -11.941 -54.098 1.00 50.38 195 LEU A N 1
ATOM 1584 C CA . LEU A 1 195 ? 8.507 -11.027 -55.102 1.00 50.38 195 LEU A CA 1
ATOM 1585 C C . LEU A 1 195 ? 7.046 -10.641 -54.826 1.00 50.38 195 LEU A C 1
ATOM 1587 O O . LEU A 1 195 ? 6.407 -9.996 -55.652 1.00 50.38 195 LEU A O 1
ATOM 1591 N N . TYR A 1 196 ? 6.524 -10.938 -53.636 1.00 46.91 196 TYR A N 1
ATOM 1592 C CA . TYR A 1 196 ? 5.200 -10.490 -53.213 1.00 46.91 196 TYR A CA 1
ATOM 1593 C C . TYR A 1 196 ? 5.290 -9.653 -51.933 1.00 46.91 196 TYR A C 1
ATOM 1595 O O . TYR A 1 196 ? 5.260 -10.147 -50.812 1.00 46.91 196 TYR A O 1
ATOM 1603 N N . GLY A 1 197 ? 5.420 -8.339 -52.131 1.00 54.78 197 GLY A N 1
ATOM 1604 C CA . GLY A 1 197 ? 4.651 -7.326 -51.401 1.00 54.78 197 GLY A CA 1
ATOM 1605 C C . GLY A 1 197 ? 4.756 -7.232 -49.875 1.00 54.78 197 GLY A C 1
ATOM 1606 O O . GLY A 1 197 ? 3.869 -6.625 -49.273 1.00 54.78 197 GLY A O 1
ATOM 1607 N N . LYS A 1 198 ? 5.794 -7.758 -49.213 1.00 55.28 198 LYS A N 1
ATOM 1608 C CA . LYS A 1 198 ? 5.970 -7.542 -47.766 1.00 55.28 198 LYS A CA 1
ATOM 1609 C C . LYS A 1 198 ? 6.418 -6.090 -47.537 1.00 55.28 198 LYS A C 1
ATOM 1611 O O . LYS A 1 198 ? 7.582 -5.739 -47.733 1.00 55.28 198 LYS A O 1
ATOM 1616 N N . LYS A 1 199 ? 5.464 -5.212 -47.193 1.00 57.94 199 LYS A N 1
ATOM 1617 C CA . LYS A 1 199 ? 5.720 -3.814 -46.805 1.00 57.94 199 LYS A CA 1
ATOM 1618 C C . LYS A 1 199 ? 6.797 -3.808 -45.718 1.00 57.94 199 LYS A C 1
ATOM 1620 O O . LYS A 1 199 ? 6.563 -4.283 -44.611 1.00 57.94 199 LYS A O 1
ATOM 1625 N N . ARG A 1 200 ? 7.975 -3.274 -46.047 1.00 58.62 200 ARG A N 1
ATOM 1626 C CA . ARG A 1 200 ? 9.047 -3.010 -45.083 1.00 58.62 200 ARG A CA 1
ATOM 1627 C C . ARG A 1 200 ? 8.472 -2.162 -43.942 1.00 58.62 200 ARG A C 1
ATOM 1629 O O . ARG A 1 200 ? 7.856 -1.129 -44.209 1.00 58.62 200 ARG A O 1
ATOM 1636 N N . GLN A 1 201 ? 8.654 -2.611 -42.700 1.00 57.88 201 GLN A N 1
ATOM 1637 C CA . GLN A 1 201 ? 8.473 -1.785 -41.505 1.00 57.88 201 GLN A CA 1
ATOM 1638 C C . GLN A 1 201 ? 9.353 -0.546 -41.684 1.00 57.88 201 GLN A C 1
ATOM 1640 O O . GLN A 1 201 ? 10.575 -0.651 -41.791 1.00 57.88 201 GLN A O 1
ATOM 1645 N N . ARG A 1 202 ? 8.718 0.613 -41.854 1.00 55.97 202 ARG A N 1
ATOM 1646 C CA . ARG A 1 202 ? 9.428 1.864 -42.102 1.00 55.97 202 ARG A CA 1
ATOM 1647 C C . ARG A 1 202 ? 10.089 2.325 -40.817 1.00 55.97 202 ARG A C 1
ATOM 1649 O O . ARG A 1 202 ? 9.493 2.224 -39.746 1.00 55.97 202 ARG A O 1
ATOM 1656 N N . MET A 1 203 ? 11.307 2.846 -40.942 1.00 55.50 203 MET A N 1
ATOM 1657 C CA . MET A 1 203 ? 11.962 3.521 -39.831 1.00 55.50 203 MET A CA 1
ATOM 1658 C C . MET A 1 203 ? 11.102 4.689 -39.347 1.00 55.50 203 MET A C 1
ATOM 1660 O O . MET A 1 203 ? 10.350 5.305 -40.107 1.00 55.50 203 MET A O 1
ATOM 1664 N N . ILE A 1 204 ? 11.202 4.950 -38.048 1.00 46.19 204 ILE A N 1
ATOM 1665 C CA . ILE A 1 204 ? 10.424 5.960 -37.346 1.00 46.19 204 ILE A CA 1
ATOM 1666 C C . ILE A 1 204 ? 10.643 7.325 -38.033 1.00 46.19 204 ILE A C 1
ATOM 1668 O O . ILE A 1 204 ? 11.745 7.864 -38.025 1.00 46.19 204 ILE A O 1
ATOM 1672 N N . GLY A 1 205 ? 9.613 7.827 -38.726 1.00 55.28 205 GLY A N 1
ATOM 1673 C CA . GLY A 1 205 ? 9.672 9.080 -39.495 1.00 55.28 205 GLY A CA 1
ATOM 1674 C C . GLY A 1 205 ? 8.982 9.076 -40.867 1.00 55.28 205 GLY A C 1
ATOM 1675 O O . GLY A 1 205 ? 8.612 10.146 -41.334 1.00 55.28 205 GLY A O 1
ATOM 1676 N N . GLU A 1 206 ? 8.741 7.922 -41.501 1.00 52.69 206 GLU A N 1
ATOM 1677 C CA . GLU A 1 206 ? 8.086 7.870 -42.825 1.00 52.69 206 GLU A CA 1
ATOM 1678 C C . GLU A 1 206 ? 6.622 7.391 -42.759 1.00 52.69 206 GLU A C 1
ATOM 1680 O O . GLU A 1 206 ? 6.292 6.231 -43.037 1.00 52.69 206 GLU A O 1
ATOM 1685 N N . SER A 1 207 ? 5.696 8.295 -42.442 1.00 50.59 207 SER A N 1
ATOM 1686 C CA . SER A 1 207 ? 4.275 8.103 -42.759 1.00 50.59 207 SER A CA 1
ATOM 1687 C C . SER A 1 207 ? 4.024 8.493 -44.220 1.00 50.59 207 SER A C 1
ATOM 1689 O O . SER A 1 207 ? 3.905 9.665 -44.555 1.00 50.59 207 SER A O 1
ATOM 1691 N N . LYS A 1 208 ? 3.968 7.484 -45.098 1.00 52.59 208 LYS A N 1
ATOM 1692 C CA . LYS A 1 208 ? 3.306 7.572 -46.409 1.00 52.59 208 LYS A CA 1
ATOM 1693 C C . LYS A 1 208 ? 1.822 7.563 -46.108 1.00 52.59 208 LYS A C 1
ATOM 1695 O O . LYS A 1 208 ? 1.318 6.489 -45.802 1.00 52.59 208 LYS A O 1
ATOM 1700 N N . ASP A 1 209 ? 1.270 8.755 -46.016 1.00 50.41 209 ASP A N 1
ATOM 1701 C CA . ASP A 1 209 ? -0.099 9.170 -46.295 1.00 50.41 209 ASP A CA 1
ATOM 1702 C C . ASP A 1 209 ? -0.146 10.614 -45.786 1.00 50.41 209 ASP A C 1
ATOM 1704 O O . ASP A 1 209 ? 0.265 10.888 -44.655 1.00 50.41 209 ASP A O 1
ATOM 1708 N N . ASP A 1 210 ? -0.566 11.546 -46.639 1.00 50.84 210 ASP A N 1
ATOM 1709 C CA . ASP A 1 210 ? -0.774 12.966 -46.328 1.00 50.84 210 ASP A CA 1
ATOM 1710 C C . ASP A 1 210 ? -1.962 13.162 -45.362 1.00 50.84 210 ASP A C 1
ATOM 1712 O O . ASP A 1 210 ? -2.791 14.060 -45.517 1.00 50.84 210 ASP A O 1
ATOM 1716 N N . ASP A 1 211 ? -2.071 12.298 -44.353 1.00 56.12 211 ASP A N 1
ATOM 1717 C CA . ASP A 1 211 ? -2.949 12.486 -43.220 1.00 56.12 211 ASP A CA 1
ATOM 1718 C C . ASP A 1 211 ? -2.367 13.644 -42.424 1.00 56.12 211 ASP A C 1
ATOM 1720 O O . ASP A 1 211 ? -1.450 13.475 -41.614 1.00 56.12 211 ASP A O 1
ATOM 1724 N N . ASP A 1 212 ? -2.889 14.837 -42.716 1.00 78.25 212 ASP A N 1
ATOM 1725 C CA . ASP A 1 212 ? -2.628 16.078 -42.003 1.00 78.25 212 ASP A CA 1
ATOM 1726 C C . ASP A 1 212 ? -2.382 15.757 -40.523 1.00 78.25 212 ASP A C 1
ATOM 1728 O O . ASP A 1 212 ? -3.251 15.228 -39.824 1.00 78.25 212 ASP A O 1
ATOM 1732 N N . ILE A 1 213 ? -1.162 16.013 -40.045 1.00 72.31 213 ILE A N 1
ATOM 1733 C CA . ILE A 1 213 ? -0.688 15.626 -38.705 1.00 72.31 213 ILE A CA 1
ATOM 1734 C C . ILE A 1 213 ? -1.671 16.135 -37.631 1.00 72.31 213 ILE A C 1
ATOM 1736 O O . ILE A 1 213 ? -1.829 15.557 -36.550 1.00 72.31 213 ILE A O 1
ATOM 1740 N N . TRP A 1 214 ? -2.397 17.208 -37.951 1.00 70.56 214 TRP A N 1
ATOM 1741 C CA . TRP A 1 214 ? -3.424 17.805 -37.114 1.00 70.56 214 TRP A CA 1
ATOM 1742 C C . TRP A 1 214 ? -4.731 17.003 -37.078 1.00 70.56 214 TRP A C 1
ATOM 1744 O O . TRP A 1 214 ? -5.421 17.025 -36.059 1.00 70.56 214 TRP A O 1
ATOM 1754 N N . ALA A 1 215 ? -5.077 16.257 -38.127 1.00 78.38 215 ALA A N 1
ATOM 1755 C CA . ALA A 1 215 ? -6.175 15.293 -38.124 1.00 78.38 215 ALA A CA 1
ATOM 1756 C C . ALA A 1 215 ? -5.904 14.149 -37.134 1.00 78.38 215 ALA A C 1
ATOM 1758 O O . ALA A 1 215 ? -6.774 13.832 -36.321 1.00 78.38 215 ALA A O 1
ATOM 1759 N N . VAL A 1 216 ? -4.675 13.622 -37.096 1.00 77.62 216 VAL A N 1
ATOM 1760 C CA . VAL A 1 216 ? -4.253 12.615 -36.102 1.00 77.62 216 VAL A CA 1
ATOM 1761 C C . VAL A 1 216 ? -4.307 13.176 -34.677 1.00 77.62 216 VAL A C 1
ATOM 1763 O O . VAL A 1 216 ? -4.668 12.479 -33.729 1.00 77.62 216 VAL A O 1
ATOM 1766 N N . LEU A 1 217 ? -3.990 14.458 -34.492 1.00 74.31 217 LEU A N 1
ATOM 1767 C CA . LEU A 1 217 ? -4.119 15.103 -33.185 1.00 74.31 217 LEU A CA 1
ATOM 1768 C C . LEU A 1 217 ? -5.586 15.324 -32.782 1.00 74.31 217 LEU A C 1
ATOM 1770 O O . LEU A 1 217 ? -5.918 15.192 -31.608 1.00 74.31 217 LEU A O 1
ATOM 1774 N N . LYS A 1 218 ? -6.480 15.622 -33.733 1.00 77.06 218 LYS A N 1
ATOM 1775 C CA . LYS A 1 218 ? -7.928 15.769 -33.490 1.00 77.06 218 LYS A CA 1
ATOM 1776 C C . LYS A 1 218 ? -8.616 14.442 -33.168 1.00 77.06 218 LYS A C 1
ATOM 1778 O O . LYS A 1 218 ? -9.620 14.462 -32.463 1.00 77.06 218 LYS A O 1
ATOM 1783 N N . THR A 1 219 ? -8.110 13.317 -33.675 1.00 76.19 219 THR A N 1
ATOM 1784 C CA . THR A 1 219 ? -8.610 11.979 -33.321 1.00 76.19 219 THR A CA 1
ATOM 1785 C C . THR A 1 219 ? -8.076 11.512 -31.970 1.00 76.19 219 THR A C 1
ATOM 1787 O O . THR A 1 219 ? -8.826 10.918 -31.204 1.00 76.19 219 THR A O 1
ATOM 1790 N N . LYS A 1 220 ? -6.811 11.822 -31.650 1.00 76.88 220 LYS A N 1
ATOM 1791 C CA . LYS A 1 220 ? -6.194 11.507 -30.349 1.00 76.88 220 LYS A CA 1
ATOM 1792 C C . LYS A 1 220 ? -6.666 12.410 -29.211 1.00 76.88 220 LYS A C 1
ATOM 1794 O O . LYS A 1 220 ? -6.632 11.992 -28.058 1.00 76.88 220 LYS A O 1
ATOM 1799 N N . ARG A 1 221 ? -7.055 13.655 -29.498 1.00 79.50 221 ARG A N 1
ATOM 1800 C CA . ARG A 1 221 ? -7.608 14.564 -28.492 1.00 79.50 221 ARG A CA 1
ATOM 1801 C C . ARG A 1 221 ? -9.050 14.170 -28.209 1.00 79.50 221 ARG A C 1
ATOM 1803 O O . ARG A 1 221 ? -9.875 14.192 -29.119 1.00 79.50 221 ARG A O 1
ATOM 1810 N N . ASP A 1 222 ? -9.356 13.891 -26.946 1.00 73.56 222 ASP A N 1
ATOM 1811 C CA . ASP A 1 222 ? -10.727 13.653 -26.503 1.00 73.56 222 ASP A CA 1
ATOM 1812 C C . ASP A 1 222 ? -11.613 14.819 -26.951 1.00 73.56 222 ASP A C 1
ATOM 1814 O O . ASP A 1 222 ? -11.407 15.978 -26.567 1.00 73.56 222 ASP A O 1
ATOM 1818 N N . LYS A 1 223 ? -12.581 14.529 -27.826 1.00 71.25 223 LYS A N 1
ATOM 1819 C CA . LYS A 1 223 ? -13.573 15.526 -28.224 1.00 71.25 223 LYS A CA 1
ATOM 1820 C C . LYS A 1 223 ? -14.322 15.946 -26.955 1.00 71.25 223 LYS A C 1
ATOM 1822 O O . LYS A 1 223 ? -14.693 15.073 -26.167 1.00 71.25 223 LYS A O 1
ATOM 1827 N N . PRO A 1 224 ? -14.541 17.253 -26.722 1.00 70.25 224 PRO A N 1
ATOM 1828 C CA . PRO A 1 224 ? -15.337 17.681 -25.583 1.00 70.25 224 PRO A CA 1
ATOM 1829 C C . PRO A 1 224 ? -16.705 17.006 -25.680 1.00 70.25 224 PRO A C 1
ATOM 1831 O O . PRO A 1 224 ? -17.339 17.045 -26.736 1.00 70.25 224 PRO A O 1
ATOM 1834 N N . LYS A 1 225 ? -17.123 16.350 -24.592 1.00 71.69 225 LYS A N 1
ATOM 1835 C CA . LYS A 1 225 ? -18.438 15.712 -24.486 1.00 71.69 225 LYS A CA 1
ATOM 1836 C C . LYS A 1 225 ? -19.501 16.722 -24.914 1.00 71.69 225 LYS A C 1
ATOM 1838 O O . LYS A 1 225 ? -19.543 17.834 -24.385 1.00 71.69 225 LYS A O 1
ATOM 1843 N N . GLY A 1 226 ? -20.294 16.358 -25.920 1.00 77.62 226 GLY A N 1
ATOM 1844 C CA . GLY A 1 226 ? -21.355 17.219 -26.432 1.00 77.62 226 GLY A CA 1
ATOM 1845 C C . GLY A 1 226 ? -22.378 17.524 -25.339 1.00 77.62 226 GLY A C 1
ATOM 1846 O O . GLY A 1 226 ? -22.539 16.755 -24.396 1.00 77.62 226 GLY A O 1
ATOM 1847 N N . LEU A 1 227 ? -23.105 18.633 -25.476 1.00 72.19 227 LEU A N 1
ATOM 1848 C CA . LEU A 1 227 ? -24.126 19.068 -24.511 1.00 72.19 227 LEU A CA 1
ATOM 1849 C C . LEU A 1 227 ? -25.225 18.007 -24.258 1.00 72.19 227 LEU A C 1
ATOM 1851 O O . LEU A 1 227 ? -25.869 18.029 -23.213 1.00 72.19 227 LEU A O 1
ATOM 1855 N N . HIS A 1 228 ? -25.395 17.057 -25.184 1.00 63.47 228 HIS A N 1
ATOM 1856 C CA . HIS A 1 228 ? -26.334 15.931 -25.102 1.00 63.47 228 HIS A CA 1
ATOM 1857 C C . HIS A 1 228 ? -25.660 14.569 -24.838 1.00 63.47 228 HIS A C 1
ATOM 1859 O O . HIS A 1 228 ? -26.338 13.551 -24.816 1.00 63.47 228 HIS A O 1
ATOM 1865 N N . ASP A 1 229 ? -24.344 14.545 -24.603 1.00 68.00 229 ASP A N 1
ATOM 1866 C CA . ASP A 1 229 ? -23.564 13.367 -24.178 1.00 68.00 229 ASP A CA 1
ATOM 1867 C C . ASP A 1 229 ? -23.421 13.330 -22.639 1.00 68.00 229 ASP A C 1
ATOM 1869 O O . ASP A 1 229 ? -22.399 12.953 -22.057 1.00 68.00 229 ASP A O 1
ATOM 1873 N N . VAL A 1 230 ? -24.462 13.813 -21.956 1.00 66.62 230 VAL A N 1
ATOM 1874 C CA . VAL A 1 230 ? -24.686 13.604 -20.528 1.00 66.62 230 VAL A CA 1
ATOM 1875 C C . VAL A 1 230 ? -25.535 12.346 -20.439 1.00 66.62 230 VAL A C 1
ATOM 1877 O O . VAL A 1 230 ? -26.663 12.328 -20.919 1.00 66.62 230 VAL A O 1
ATOM 1880 N N . ALA A 1 231 ? -24.948 11.285 -19.891 1.00 63.44 231 ALA A N 1
ATOM 1881 C CA . ALA A 1 231 ? -25.512 9.943 -19.851 1.00 63.44 231 ALA A CA 1
ATOM 1882 C C . ALA A 1 231 ? -27.017 9.939 -19.505 1.00 63.44 231 ALA A C 1
ATOM 1884 O O . ALA A 1 231 ? -27.411 10.295 -18.396 1.00 63.44 231 ALA A O 1
ATOM 1885 N N . GLN A 1 232 ? -27.840 9.508 -20.467 1.00 70.19 232 GLN A N 1
ATOM 1886 C CA . GLN A 1 232 ? -29.286 9.292 -20.314 1.00 70.19 232 GLN A CA 1
ATOM 1887 C C . GLN A 1 232 ? -29.594 8.289 -19.185 1.00 70.19 232 GLN A C 1
ATOM 1889 O O . GLN A 1 232 ? -30.653 8.351 -18.566 1.00 70.19 232 GLN A O 1
ATOM 1894 N N . ALA A 1 233 ? -28.665 7.373 -18.902 1.00 74.75 233 ALA A N 1
ATOM 1895 C CA . ALA A 1 233 ? -28.772 6.407 -17.821 1.00 74.75 233 ALA A CA 1
ATOM 1896 C C . ALA A 1 233 ? -27.660 6.632 -16.781 1.00 74.75 233 ALA A C 1
ATOM 1898 O O . ALA A 1 233 ? -26.521 6.932 -17.154 1.00 74.75 233 ALA A O 1
ATOM 1899 N N . PRO A 1 234 ? -27.961 6.489 -15.478 1.00 75.25 234 PRO A N 1
ATOM 1900 C CA . PRO A 1 234 ? -26.941 6.539 -14.440 1.00 75.25 234 PRO A CA 1
ATOM 1901 C C . PRO A 1 234 ? -25.882 5.447 -14.680 1.00 75.25 234 PRO A C 1
ATOM 1903 O O . PRO A 1 234 ? -26.225 4.352 -15.126 1.00 75.25 234 PRO A O 1
ATOM 1906 N N . PRO A 1 235 ? -24.596 5.721 -14.397 1.00 77.25 235 PRO A N 1
ATOM 1907 C CA . PRO A 1 235 ? -23.524 4.768 -14.651 1.00 77.25 235 PRO A CA 1
ATOM 1908 C C . PRO A 1 235 ? -23.701 3.511 -13.795 1.00 77.25 235 PRO A C 1
ATOM 1910 O O . PRO A 1 235 ? -23.790 3.589 -12.568 1.00 77.25 235 PRO A O 1
ATOM 1913 N N . GLU A 1 236 ? -23.709 2.349 -14.442 1.00 82.19 236 GLU A N 1
ATOM 1914 C CA . GLU A 1 236 ? -23.709 1.063 -13.754 1.00 82.19 236 GLU A CA 1
ATOM 1915 C C . GLU A 1 236 ? -22.302 0.734 -13.241 1.00 82.19 236 GLU A C 1
ATOM 1917 O O . GLU A 1 236 ? -21.293 0.899 -13.934 1.00 82.19 236 GLU A O 1
ATOM 1922 N N . PHE A 1 237 ? -22.213 0.267 -11.996 1.00 79.00 237 PHE A N 1
ATOM 1923 C CA . PHE A 1 237 ? -20.942 -0.153 -11.419 1.00 79.00 237 PHE A CA 1
ATOM 1924 C C . PHE A 1 237 ? -20.547 -1.524 -11.977 1.00 79.00 237 PHE A C 1
ATOM 1926 O O . PHE A 1 237 ? -21.072 -2.548 -11.550 1.00 79.00 237 PHE A O 1
ATOM 1933 N N . THR A 1 238 ? -19.561 -1.555 -12.874 1.00 80.06 238 THR A N 1
ATOM 1934 C CA . THR A 1 238 ? -18.990 -2.804 -13.419 1.00 80.06 238 THR A CA 1
ATOM 1935 C C . THR A 1 238 ? -18.334 -3.681 -12.350 1.00 80.06 238 THR A C 1
ATOM 1937 O O . THR A 1 238 ? -18.238 -4.896 -12.503 1.00 80.06 238 THR A O 1
ATOM 1940 N N . VAL A 1 239 ? -17.895 -3.082 -11.240 1.00 82.81 239 VAL A N 1
ATOM 1941 C CA . VAL A 1 239 ? -17.292 -3.791 -10.111 1.00 82.81 239 VAL A CA 1
ATOM 1942 C C . VAL A 1 239 ? -18.111 -3.520 -8.860 1.00 82.81 239 VAL A C 1
ATOM 1944 O O . VAL A 1 239 ? -17.957 -2.490 -8.203 1.00 82.81 239 VAL A O 1
ATOM 1947 N N . ILE A 1 240 ? -18.963 -4.480 -8.507 1.00 82.69 240 ILE A N 1
ATOM 1948 C CA . ILE A 1 240 ? -19.710 -4.446 -7.253 1.00 82.69 240 ILE A CA 1
ATOM 1949 C C . ILE A 1 240 ? -18.710 -4.660 -6.103 1.00 82.69 240 ILE A C 1
ATOM 1951 O O . ILE A 1 240 ? -18.026 -5.692 -6.061 1.00 82.69 240 ILE A O 1
ATOM 1955 N N . PRO A 1 241 ? -18.572 -3.704 -5.167 1.00 82.06 241 PRO A N 1
ATOM 1956 C CA . PRO A 1 241 ? -17.634 -3.836 -4.065 1.00 82.06 241 PRO A CA 1
ATOM 1957 C C . PRO A 1 241 ? -18.007 -5.037 -3.192 1.00 82.06 241 PRO A C 1
ATOM 1959 O O . PRO A 1 241 ? -19.101 -5.124 -2.643 1.00 82.06 241 PRO A O 1
ATOM 1962 N N . ARG A 1 242 ? -17.064 -5.970 -3.045 1.00 80.19 242 ARG A N 1
ATOM 1963 C CA . ARG A 1 242 ? -17.218 -7.144 -2.180 1.00 80.19 242 ARG A CA 1
ATOM 1964 C C . ARG A 1 242 ? -17.145 -6.752 -0.703 1.00 80.19 242 ARG A C 1
ATOM 1966 O O . ARG A 1 242 ? -16.328 -5.912 -0.319 1.00 80.19 242 ARG A O 1
ATOM 1973 N N . GLU A 1 243 ? -17.954 -7.409 0.129 1.00 79.25 243 GLU A N 1
ATOM 1974 C CA . GLU A 1 243 ? -17.944 -7.227 1.581 1.00 79.25 243 GLU A CA 1
ATOM 1975 C C . GLU A 1 243 ? -16.554 -7.554 2.150 1.00 79.25 243 GLU A C 1
ATOM 1977 O O . GLU A 1 243 ? -16.039 -8.668 2.024 1.00 79.25 243 GLU A O 1
ATOM 1982 N N . LYS A 1 244 ? -15.913 -6.548 2.753 1.00 73.06 244 LYS A N 1
ATOM 1983 C CA . LYS A 1 244 ? -14.533 -6.649 3.254 1.00 73.06 244 LYS A CA 1
ATOM 1984 C C . LYS A 1 244 ? -14.413 -7.493 4.527 1.00 73.06 244 LYS A C 1
ATOM 1986 O O . LYS A 1 244 ? -13.304 -7.885 4.880 1.00 73.06 244 LYS A O 1
ATOM 1991 N N . PHE A 1 245 ? -15.526 -7.795 5.196 1.00 67.88 245 PHE A N 1
ATOM 1992 C CA . PHE A 1 245 ? -15.554 -8.542 6.451 1.00 67.88 245 PHE A CA 1
ATOM 1993 C C . PHE A 1 245 ? -16.302 -9.862 6.278 1.00 67.88 245 PHE A C 1
ATOM 1995 O O . PHE A 1 245 ? -17.495 -9.961 6.537 1.00 67.88 245 PHE A O 1
ATOM 2002 N N . LYS A 1 246 ? -15.581 -10.910 5.877 1.00 71.12 246 LYS A N 1
ATOM 2003 C CA . LYS A 1 246 ? -16.101 -12.276 5.977 1.00 71.12 246 LYS A CA 1
ATOM 2004 C C . LYS A 1 246 ? -15.993 -12.716 7.434 1.00 71.12 246 LYS A C 1
ATOM 2006 O O . LYS A 1 246 ? -14.891 -12.997 7.903 1.00 71.12 246 LYS A O 1
ATOM 2011 N N . VAL A 1 247 ? -17.113 -12.759 8.150 1.00 68.19 247 VAL A N 1
ATOM 2012 C CA . VAL A 1 247 ? -17.166 -13.366 9.486 1.00 68.19 247 VAL A CA 1
ATOM 2013 C C . VAL A 1 247 ? -16.956 -14.869 9.316 1.00 68.19 247 VAL A C 1
ATOM 2015 O O . VAL A 1 247 ? -17.872 -15.594 8.943 1.00 68.19 247 VAL A O 1
ATOM 2018 N N . LYS A 1 248 ? -15.731 -15.347 9.538 1.00 55.09 248 LYS A N 1
ATOM 2019 C CA . LYS A 1 248 ? -15.470 -16.784 9.647 1.00 55.09 248 LYS A CA 1
ATOM 2020 C C . LYS A 1 248 ? -15.959 -17.252 11.021 1.00 55.09 248 LYS A C 1
ATOM 2022 O O . LYS A 1 248 ? -15.620 -16.638 12.028 1.00 55.09 248 LYS A O 1
ATOM 2027 N N . ASN A 1 249 ? -16.752 -18.321 11.038 1.00 62.28 249 ASN A N 1
ATOM 2028 C CA . ASN A 1 249 ? -17.223 -19.035 12.234 1.00 62.28 249 ASN A CA 1
ATOM 2029 C C . ASN A 1 249 ? -18.213 -18.278 13.133 1.00 62.28 249 ASN A C 1
ATOM 2031 O O . ASN A 1 249 ? -18.279 -18.553 14.324 1.00 62.28 249 ASN A O 1
ATOM 2035 N N . GLY A 1 250 ? -18.967 -17.313 12.597 1.00 63.75 250 GLY A N 1
ATOM 2036 C CA . GLY A 1 250 ? -20.003 -16.638 13.389 1.00 63.75 250 GLY A CA 1
ATOM 2037 C C . GLY A 1 250 ? -19.468 -15.838 14.583 1.00 63.75 250 GLY A C 1
ATOM 2038 O O . GLY A 1 250 ? -20.244 -15.504 15.467 1.00 63.75 250 GLY A O 1
ATOM 2039 N N . ALA A 1 251 ? -18.173 -15.496 14.602 1.00 64.31 251 ALA A N 1
ATOM 2040 C CA . ALA A 1 251 ? -17.549 -14.646 15.615 1.00 64.31 251 ALA A CA 1
ATOM 2041 C C . ALA A 1 251 ? -18.022 -13.184 15.477 1.00 64.31 251 ALA A C 1
ATOM 2043 O O . ALA A 1 251 ? -17.270 -12.287 15.088 1.00 64.31 251 ALA A O 1
ATOM 2044 N N . ARG A 1 252 ? -19.309 -12.951 15.730 1.00 68.25 252 ARG A N 1
ATOM 2045 C CA . ARG A 1 252 ? -19.887 -11.641 16.011 1.00 68.25 252 ARG A CA 1
ATOM 2046 C C . ARG A 1 252 ? -20.127 -11.595 17.514 1.00 68.25 252 ARG A C 1
ATOM 2048 O O . ARG A 1 252 ? -20.737 -12.500 18.067 1.00 68.25 252 ARG A O 1
ATOM 2055 N N . ALA A 1 253 ? -19.595 -10.562 18.157 1.00 68.50 253 ALA A N 1
ATOM 2056 C CA . ALA A 1 253 ? -19.894 -10.271 19.549 1.00 68.50 253 ALA A CA 1
ATOM 2057 C C . ALA A 1 253 ? -21.380 -9.923 19.645 1.00 68.50 253 ALA A C 1
ATOM 2059 O O . ALA A 1 253 ? -21.830 -8.983 18.982 1.00 68.50 253 ALA A O 1
ATOM 2060 N N . ASP A 1 254 ? -22.131 -10.680 20.437 1.00 70.88 254 ASP A N 1
ATOM 2061 C CA . ASP A 1 254 ? -23.592 -10.605 20.513 1.00 70.88 254 ASP A CA 1
ATOM 2062 C C . ASP A 1 254 ? -24.038 -9.480 21.465 1.00 70.88 254 ASP A C 1
ATOM 2064 O O . ASP A 1 254 ? -24.852 -9.631 22.376 1.00 70.88 254 ASP A O 1
ATOM 2068 N N . VAL A 1 255 ? -23.435 -8.312 21.259 1.00 72.19 255 VAL A N 1
ATOM 2069 C CA . VAL A 1 255 ? -23.693 -7.089 22.002 1.00 72.19 255 VAL A CA 1
ATOM 2070 C C . VAL A 1 255 ? -24.887 -6.425 21.333 1.00 72.19 255 VAL A C 1
ATOM 2072 O O . VAL A 1 255 ? -24.746 -5.814 20.278 1.00 72.19 255 VAL A O 1
ATOM 2075 N N . ALA A 1 256 ? -26.074 -6.615 21.909 1.00 79.88 256 ALA A N 1
ATOM 2076 C CA . ALA A 1 256 ? -27.315 -5.996 21.447 1.00 79.88 256 ALA A CA 1
ATOM 2077 C C . ALA A 1 256 ? -27.277 -4.457 21.654 1.00 79.88 256 ALA A C 1
ATOM 2079 O O . ALA A 1 256 ? -26.272 -3.794 21.418 1.00 79.88 256 ALA A O 1
ATOM 2080 N N . ASP A 1 257 ? -28.351 -3.857 22.159 1.00 83.25 257 ASP A N 1
ATOM 2081 C CA . ASP A 1 257 ? -28.439 -2.420 22.472 1.00 83.25 257 ASP A CA 1
ATOM 2082 C C . ASP A 1 257 ? -27.683 -2.041 23.773 1.00 83.25 257 ASP A C 1
ATOM 2084 O O . ASP A 1 257 ? -28.210 -1.342 24.642 1.00 83.25 257 ASP A O 1
ATOM 2088 N N . VAL A 1 258 ? -26.456 -2.537 23.963 1.00 85.81 258 VAL A N 1
ATOM 2089 C CA . VAL A 1 258 ? -25.607 -2.164 25.105 1.00 85.81 258 VAL A CA 1
ATOM 2090 C C . VAL A 1 258 ? -24.613 -1.092 24.650 1.00 85.81 258 VAL A C 1
ATOM 2092 O O . VAL A 1 258 ? -23.790 -1.347 23.764 1.00 85.81 258 VAL A O 1
ATOM 2095 N N . PRO A 1 259 ? -24.642 0.118 25.237 1.00 86.88 259 PRO A N 1
ATOM 2096 C CA . PRO A 1 259 ? -23.785 1.207 24.795 1.00 86.88 259 PRO A CA 1
ATOM 2097 C C . PRO A 1 259 ? -22.301 0.868 24.971 1.00 86.88 259 PRO A C 1
ATOM 2099 O O . PRO A 1 259 ? -21.886 0.259 25.956 1.00 86.88 259 PRO A O 1
ATOM 2102 N N . ASN A 1 260 ? -21.464 1.359 24.051 1.00 85.88 260 ASN A N 1
ATOM 2103 C CA . ASN A 1 260 ? -20.006 1.176 24.106 1.00 85.88 260 ASN A CA 1
ATOM 2104 C C . ASN A 1 260 ? -19.367 1.692 25.410 1.00 85.88 260 ASN A C 1
ATOM 2106 O O . ASN A 1 260 ? -18.287 1.242 25.781 1.00 85.88 260 ASN A O 1
ATOM 2110 N N . ALA A 1 261 ? -20.023 2.628 26.101 1.00 88.69 261 ALA A N 1
ATOM 2111 C CA . ALA A 1 261 ? -19.566 3.176 27.375 1.00 88.69 261 ALA A CA 1
ATOM 2112 C C . ALA A 1 261 ? -19.665 2.184 28.551 1.00 88.69 261 ALA A C 1
ATOM 2114 O O . ALA A 1 261 ? -19.019 2.405 29.570 1.00 88.69 261 ALA A O 1
ATOM 2115 N N . ALA A 1 262 ? -20.424 1.088 28.416 1.00 85.19 262 ALA A N 1
ATOM 2116 C CA . ALA A 1 262 ? -20.642 0.102 29.480 1.00 85.19 262 ALA A CA 1
ATOM 2117 C C . ALA A 1 262 ? -19.419 -0.796 29.779 1.00 85.19 262 ALA A C 1
ATOM 2119 O O . ALA A 1 262 ? -19.466 -1.626 30.685 1.00 85.19 262 ALA A O 1
ATOM 2120 N N . GLY A 1 263 ? -18.307 -0.618 29.055 1.00 87.69 263 GLY A N 1
ATOM 2121 C CA . GLY A 1 263 ? -17.014 -1.217 29.387 1.00 87.69 263 GLY A CA 1
ATOM 2122 C C . GLY A 1 263 ? -16.466 -2.161 28.317 1.00 87.69 263 GLY A C 1
ATOM 2123 O O . GLY A 1 263 ? -16.609 -1.927 27.114 1.00 87.69 263 GLY A O 1
ATOM 2124 N N . SER A 1 264 ? -15.767 -3.210 28.761 1.00 88.56 264 SER A N 1
ATOM 2125 C CA . SER A 1 264 ? -15.146 -4.206 27.879 1.00 88.56 264 SER A CA 1
ATOM 2126 C C . SER A 1 264 ? -16.190 -4.943 27.028 1.00 88.56 264 SER A C 1
ATOM 2128 O O . SER A 1 264 ? -17.388 -4.890 27.294 1.00 88.56 264 SER A O 1
ATOM 2130 N N . LEU A 1 265 ? -15.746 -5.597 25.950 1.00 85.38 265 LEU A N 1
ATOM 2131 C CA . LEU A 1 265 ? -16.632 -6.389 25.088 1.00 85.38 265 LEU A CA 1
ATOM 2132 C C . LEU A 1 265 ? -17.324 -7.514 25.883 1.00 85.38 265 LEU A C 1
ATOM 2134 O O . LEU A 1 265 ? -18.540 -7.603 25.831 1.00 85.38 265 LEU A O 1
ATOM 2138 N N . ALA A 1 266 ? -16.568 -8.258 26.699 1.00 87.38 266 ALA A N 1
ATOM 2139 C CA . ALA A 1 266 ? -17.092 -9.329 27.553 1.00 87.38 266 ALA A CA 1
ATOM 2140 C C . ALA A 1 266 ? -18.186 -8.835 28.514 1.00 87.38 266 ALA A C 1
ATOM 2142 O O . ALA A 1 266 ? -19.279 -9.385 28.550 1.00 87.38 266 ALA A O 1
ATOM 2143 N N . ARG A 1 267 ? -17.955 -7.705 29.199 1.00 88.75 267 ARG A N 1
ATOM 2144 C CA . ARG A 1 267 ? -18.964 -7.110 30.091 1.00 88.75 267 ARG A CA 1
ATOM 2145 C C . ARG A 1 267 ? -20.232 -6.695 29.342 1.00 88.75 267 ARG A C 1
ATOM 2147 O O . ARG A 1 267 ? -21.323 -6.701 29.898 1.00 88.75 267 ARG A O 1
ATOM 2154 N N . ARG A 1 268 ? -20.103 -6.303 28.074 1.00 90.50 268 ARG A N 1
ATOM 2155 C CA . ARG A 1 268 ? -21.250 -5.943 27.234 1.00 90.50 268 ARG A CA 1
ATOM 2156 C C . ARG A 1 268 ? -22.000 -7.160 26.701 1.00 90.50 268 ARG A C 1
ATOM 2158 O O . ARG A 1 268 ? -23.204 -7.057 26.501 1.00 90.50 268 ARG A O 1
ATOM 2165 N N . GLU A 1 269 ? -21.319 -8.283 26.502 1.00 90.31 269 GLU A N 1
ATOM 2166 C CA . GLU A 1 269 ? -21.955 -9.569 26.200 1.00 90.31 269 GLU A CA 1
ATOM 2167 C C . GLU A 1 269 ? -22.741 -10.080 27.414 1.00 90.31 269 GLU A C 1
ATOM 2169 O O . GLU A 1 269 ? -23.908 -10.432 27.266 1.00 90.31 269 GLU A O 1
ATOM 2174 N N . GLU A 1 270 ? -22.163 -10.003 28.617 1.00 90.69 270 GLU A N 1
ATOM 2175 C CA . GLU A 1 270 ? -22.839 -10.343 29.878 1.00 90.69 270 GLU A CA 1
ATOM 2176 C C . GLU A 1 270 ? -24.104 -9.494 30.093 1.00 90.69 270 GLU A C 1
ATOM 2178 O O . GLU A 1 270 ? -25.202 -10.037 30.205 1.00 90.69 270 GLU A O 1
ATOM 2183 N N . LEU A 1 271 ? -23.989 -8.160 30.036 1.00 92.56 271 LEU A N 1
ATOM 2184 C CA . LEU A 1 271 ? -25.143 -7.255 30.167 1.00 92.56 271 LEU A CA 1
ATOM 2185 C C . LEU A 1 271 ? -26.185 -7.460 29.054 1.00 92.56 271 LEU A C 1
ATOM 2187 O O . LEU A 1 271 ? -27.387 -7.285 29.266 1.00 92.56 271 LEU A O 1
ATOM 2191 N N . GLY A 1 272 ? -25.733 -7.815 27.848 1.00 91.94 272 GLY A N 1
ATOM 2192 C CA . GLY A 1 272 ? -26.606 -8.159 26.732 1.00 91.94 272 GLY A CA 1
ATOM 2193 C C . GLY A 1 272 ? -27.416 -9.428 27.005 1.00 91.94 272 GLY A C 1
ATOM 2194 O O . GLY A 1 272 ? -28.621 -9.443 26.748 1.00 91.94 272 GLY A O 1
ATOM 2195 N N . ALA A 1 273 ? -26.779 -10.464 27.557 1.00 91.62 273 ALA A N 1
ATOM 2196 C CA . ALA A 1 273 ? -27.421 -11.719 27.939 1.00 91.62 273 ALA A CA 1
ATOM 2197 C C . ALA A 1 273 ? -28.408 -11.529 29.101 1.00 91.62 273 ALA A C 1
ATOM 2199 O O . ALA A 1 273 ? -29.553 -11.969 29.007 1.00 91.62 273 ALA A O 1
ATOM 2200 N N . GLU A 1 274 ? -28.021 -10.795 30.148 1.00 92.94 274 GLU A N 1
ATOM 2201 C CA . GLU A 1 274 ? -28.907 -10.464 31.273 1.00 92.94 274 GLU A CA 1
ATOM 2202 C C . GLU A 1 274 ? -30.166 -9.730 30.804 1.00 92.94 274 GLU A C 1
ATOM 2204 O O . GLU A 1 274 ? -31.285 -10.089 31.174 1.00 92.94 274 GLU A O 1
ATOM 2209 N N . ARG A 1 275 ? -30.013 -8.740 29.917 1.00 90.88 275 ARG A N 1
ATOM 2210 C CA . ARG A 1 275 ? -31.158 -8.032 29.341 1.00 90.88 275 ARG A CA 1
ATOM 2211 C C . ARG A 1 275 ? -32.071 -8.961 28.539 1.00 90.88 275 ARG A C 1
ATOM 2213 O O . ARG A 1 275 ? -33.289 -8.821 28.644 1.00 90.88 275 ARG A O 1
ATOM 2220 N N . LYS A 1 276 ? -31.519 -9.871 27.725 1.00 92.75 276 LYS A N 1
ATOM 2221 C CA . LYS A 1 276 ? -32.321 -10.853 26.969 1.00 92.75 276 LYS A CA 1
ATOM 2222 C C . LYS A 1 276 ? -33.144 -11.720 27.929 1.00 92.75 276 LYS A C 1
ATOM 2224 O O . LYS A 1 276 ? -34.355 -11.806 27.745 1.00 92.75 276 LYS A O 1
ATOM 2229 N N . ASN A 1 277 ? -32.532 -12.220 29.004 1.00 94.81 277 ASN A N 1
ATOM 2230 C CA . ASN A 1 277 ? -33.221 -13.001 30.037 1.00 94.81 277 ASN A CA 1
ATOM 2231 C C . ASN A 1 277 ? -34.375 -12.214 30.684 1.00 94.81 277 ASN A C 1
ATOM 2233 O O . ASN A 1 277 ? -35.479 -12.737 30.817 1.00 94.81 277 ASN A O 1
ATOM 2237 N N . ILE A 1 278 ? -34.158 -10.940 31.034 1.00 95.00 278 ILE A N 1
ATOM 2238 C CA . ILE A 1 278 ? -35.206 -10.078 31.612 1.00 95.00 278 ILE A CA 1
ATOM 2239 C C . ILE A 1 278 ? -36.363 -9.878 30.625 1.00 95.00 278 ILE A C 1
ATOM 2241 O O . ILE A 1 278 ? -37.532 -9.951 31.005 1.00 95.00 278 ILE A O 1
ATOM 2245 N N . ILE A 1 279 ? -36.060 -9.641 29.346 1.00 94.12 279 ILE A N 1
ATOM 2246 C CA . ILE A 1 279 ? -37.084 -9.472 28.307 1.00 94.12 279 ILE A CA 1
ATOM 2247 C C . ILE A 1 279 ? -37.875 -10.766 28.112 1.00 94.12 279 ILE A C 1
ATOM 2249 O O . ILE A 1 279 ? -39.090 -10.708 27.945 1.00 94.12 279 ILE A O 1
ATOM 2253 N N . GLU A 1 280 ? -37.220 -11.923 28.124 1.00 95.31 280 GLU A N 1
ATOM 2254 C CA . GLU A 1 280 ? -37.880 -13.225 28.000 1.00 95.31 280 GLU A CA 1
ATOM 2255 C C . GLU A 1 280 ? -38.795 -13.515 29.187 1.00 95.31 280 GLU A C 1
ATOM 2257 O O . GLU A 1 280 ? -39.951 -13.883 28.982 1.00 95.31 280 GLU A O 1
ATOM 2262 N N . GLN A 1 281 ? -38.331 -13.257 30.411 1.00 96.56 281 GLN A N 1
ATOM 2263 C CA . GLN A 1 281 ? -39.155 -13.362 31.616 1.00 96.56 281 GLN A CA 1
ATOM 2264 C C . GLN A 1 281 ? -40.367 -12.428 31.552 1.00 96.56 281 GLN A C 1
ATOM 2266 O O . GLN A 1 281 ? -41.493 -12.855 31.806 1.00 96.56 281 GLN A O 1
ATOM 2271 N N . TYR A 1 282 ? -40.161 -11.168 31.156 1.00 96.00 282 TYR A N 1
ATOM 2272 C CA . TYR A 1 282 ? -41.251 -10.211 30.991 1.00 96.00 282 TYR A CA 1
ATOM 2273 C C . TYR A 1 282 ? -42.234 -10.650 29.899 1.00 96.00 282 TYR A C 1
ATOM 2275 O O . TYR A 1 282 ? -43.441 -10.614 30.109 1.00 96.00 282 TYR A O 1
ATOM 2283 N N . ARG A 1 283 ? -41.746 -11.136 28.752 1.00 95.31 283 ARG A N 1
ATOM 2284 C CA . ARG A 1 283 ? -42.594 -11.676 27.678 1.00 95.31 283 ARG A CA 1
ATOM 2285 C C . ARG A 1 283 ? -43.389 -12.893 28.134 1.00 95.31 283 ARG A C 1
ATOM 2287 O O . ARG A 1 283 ? -44.555 -12.997 27.775 1.00 95.31 283 ARG A O 1
ATOM 2294 N N . ALA A 1 284 ? -42.795 -13.790 28.916 1.00 95.31 284 ALA A N 1
ATOM 2295 C CA . ALA A 1 284 ? -43.492 -14.944 29.476 1.00 95.31 284 ALA A CA 1
ATOM 2296 C C . ALA A 1 284 ? -44.601 -14.513 30.446 1.00 95.31 284 ALA A C 1
ATOM 2298 O O . ALA A 1 284 ? -45.715 -15.030 30.376 1.00 95.31 284 ALA A O 1
ATOM 2299 N N . LEU A 1 285 ? -44.326 -13.522 31.299 1.00 95.44 285 LEU A N 1
ATOM 2300 C CA . LEU A 1 285 ? -45.322 -12.942 32.199 1.00 95.44 285 LEU A CA 1
ATOM 2301 C C . LEU A 1 285 ? -46.461 -12.287 31.409 1.00 95.44 285 LEU A C 1
ATOM 2303 O O . LEU A 1 285 ? -47.625 -12.543 31.702 1.00 95.44 285 LEU A O 1
ATOM 2307 N N . MET A 1 286 ? -46.139 -11.510 30.373 1.00 95.75 286 MET A N 1
ATOM 2308 C CA . MET A 1 286 ? -47.140 -10.865 29.521 1.00 95.75 286 MET A CA 1
ATOM 2309 C C . MET A 1 286 ? -47.969 -11.872 28.717 1.00 95.75 286 MET A C 1
ATOM 2311 O O . MET A 1 286 ? -49.167 -11.661 28.600 1.00 95.75 286 MET A O 1
ATOM 2315 N N . ARG A 1 287 ? -47.383 -12.978 28.231 1.00 94.62 287 ARG A N 1
ATOM 2316 C CA . ARG A 1 287 ? -48.133 -14.076 27.585 1.00 94.62 287 ARG A CA 1
ATOM 2317 C C . ARG A 1 287 ? -49.110 -14.740 28.552 1.00 94.62 287 ARG A C 1
ATOM 2319 O O . ARG A 1 287 ? -50.291 -14.864 28.256 1.00 94.62 287 ARG A O 1
ATOM 2326 N N . LYS A 1 288 ? -48.635 -15.059 29.760 1.00 92.25 288 LYS A N 1
ATOM 2327 C CA . LYS A 1 288 ? -49.478 -15.616 30.825 1.00 92.25 288 LYS A CA 1
ATOM 2328 C C . LYS A 1 288 ? -50.609 -14.658 31.222 1.00 92.25 288 LYS A C 1
ATOM 2330 O O . LYS A 1 288 ? -51.703 -15.106 31.543 1.00 92.25 288 LYS A O 1
ATOM 2335 N N . ALA A 1 289 ? -50.349 -13.350 31.209 1.00 89.38 289 ALA A N 1
ATOM 2336 C CA . ALA A 1 289 ? -51.352 -12.324 31.481 1.00 89.38 289 ALA A CA 1
ATOM 2337 C C . ALA A 1 289 ? -52.320 -12.100 30.304 1.00 89.38 289 ALA A C 1
ATOM 2339 O O . ALA A 1 289 ? -53.467 -11.734 30.540 1.00 89.38 289 ALA A O 1
ATOM 2340 N N . SER A 1 290 ? -51.885 -12.326 29.058 1.00 87.44 290 SER A N 1
ATOM 2341 C CA . SER A 1 290 ? -52.731 -12.215 27.862 1.00 87.44 290 SER A CA 1
ATOM 2342 C C . SER A 1 290 ? -53.596 -13.450 27.595 1.00 87.44 290 SER A C 1
ATOM 2344 O O . SER A 1 290 ? -54.405 -13.410 26.674 1.00 87.44 290 SER A O 1
ATOM 2346 N N . GLY A 1 291 ? -53.473 -14.510 28.402 1.00 75.75 291 GLY A N 1
ATOM 2347 C CA . GLY A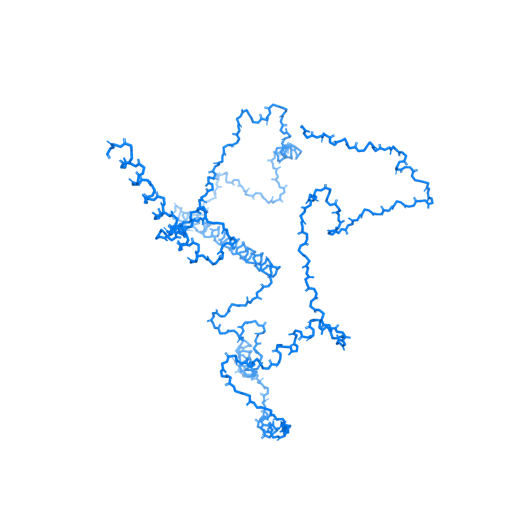 1 291 ? -54.355 -15.680 28.347 1.00 75.75 291 GLY A CA 1
ATOM 2348 C C . GLY A 1 291 ? -54.104 -16.636 27.177 1.00 75.75 291 GLY A C 1
ATOM 2349 O O . GLY A 1 291 ? -55.008 -17.399 26.841 1.00 75.75 291 GLY A O 1
ATOM 2350 N N . GLU A 1 292 ? -52.909 -16.597 26.577 1.00 56.03 292 GLU A N 1
ATOM 2351 C CA . GLU A 1 292 ? -52.393 -17.662 25.695 1.00 56.03 292 GLU A CA 1
ATOM 2352 C C . GLU A 1 292 ? -51.577 -18.692 26.486 1.00 56.03 292 GLU A C 1
ATOM 2354 O O . GLU A 1 292 ? -50.810 -18.283 27.395 1.00 56.03 292 GLU A O 1
#

Sequence (292 aa):
MPHKHRRKDINADDFNLPPTAVAKALPVGKNAQTVFTSDGKKKRKTEKNAYKFDDTPKAFARLMQRQQPKSTPDDGESKTATKKRKRQEDIKEKEKAKTMEMPKIQPGEKIRDFNARVDQMLPVTGLARKGNQGLAPGEKVTRTKTEKRMHKMYDEWRKEDQRIKEKAEEEREKREEEEEERNALYGEDSSVPILYGKKRQRMIGESKDDDDIWAVLKTKRDKPKGLHDVAQAPPEFTVIPREKFKVKNGARADVADVPNAAGSLARREELGAERKNIIEQYRALMRKASGE

Radius of gyration: 39.15 Å; chains: 1; bounding box: 106×77×101 Å